Protein AF-A0A9J6AG42-F1 (afdb_monomer)

pLDDT: mean 76.07, std 20.0, range [31.75, 97.62]

Solvent-accessible surface area (backbone atoms only — not comparable to full-atom values): 12869 Å² total; per-residue (Å²): 142,83,84,82,86,77,79,79,89,57,65,65,57,52,52,50,51,52,55,55,58,69,70,66,74,70,80,81,75,77,80,65,76,60,40,76,57,23,33,32,35,68,28,48,74,94,61,54,46,70,36,55,28,16,62,38,95,46,18,56,69,82,51,54,47,72,49,64,27,36,62,42,70,57,96,67,67,37,48,25,74,57,80,61,84,66,88,33,72,42,43,52,90,61,97,50,43,22,24,36,45,31,42,54,53,102,55,60,68,67,53,27,47,46,29,39,45,69,20,34,26,56,26,33,38,33,19,37,79,56,94,61,82,79,60,61,59,69,76,74,89,78,48,101,77,66,83,67,53,66,87,70,36,73,40,40,35,30,42,35,46,23,72,58,41,51,52,53,52,54,42,48,74,73,69,50,73,38,28,35,36,41,46,42,48,86,77,32,73,67,74,57,102,58,88,84,78,86,83,85,78,70,97,78,67,89,78,79,81,83,85,79,88,129

Sequence (214 aa):
MLVPLHPPANMGALFFQVLLFSLIVSNVDGRFIVEKNSISVLSPYSLHSKHDASIGNFGVPDYGGSLVGTVVYPSKGANGCAEFDGDKPFKSKAHRPNILLLDRGDCYFALKVWNGQQAGAAAVLVADSIDEALITMDSPEESTDANGYIEKIGIPSALIEKSFGDTLKEALKKGEEVVIKMDWTESMPHPDQRVEYELWTNSNDECGFVVMSR

Secondary structure (DSSP, 8-state):
-----PPPTTHHHHHHHHHHHHT-----------EEEEEEEEESGGG--EEEEEE-SSSS-SS--EEEEEEE--SS-TT--SPPSSSSTTS-SSSSPEEEEEES-SS-HHHHHHHHHHTT-SEEEEE-SS--PPPP----S--TT--S-GGG--S-EEEE-HHHHHHHHHHHHTT---EEEEE-TTTSPP-SS---------TT-S-PPP----

Foldseek 3Di:
DDDDDDDDPCPVVVVVVVVVVVVPPDPPPPDADWAFQQKAWPPDPVPGDGFIWQKAPFLEPLAWDKAKAWEDQDPPPLQQQDADPDQLQQADPDPHFYEYEHEDDDDAPLSSLLSNVRSRHQEYEYEYPDQDDHGHSHPPPDDPPPPPSRNVRNHIYIYGYNVVSVVSVVCVVVVTTIMMMRTCNVVRDHPPVDPDDDDDDDPPDPDDDDDDDD

Nearest PDB structures (foldseek):
  4tjv-assembly1_A  TM=8.821E-01  e=1.031E-20  Arabidopsis thaliana
  4tjx-assembly1_A  TM=9.059E-01  e=7.847E-19  Arabidopsis thaliana
  7f2i-assembly1_A  TM=9.203E-01  e=8.529E-18  Arabidopsis thaliana
  9b1r-assembly1_A  TM=8.112E-01  e=9.281E-20  Arabidopsis thaliana
  7f2d-assembly1_A  TM=9.297E-01  e=2.812E-17  Arabidopsis thaliana

Mean predicted aligned error: 14.16 Å

Organism: Solanum commersonii (NCBI:txid4109)

Structure (mmCIF, N/CA/C/O backbone):
data_AF-A0A9J6AG42-F1
#
_entry.id   AF-A0A9J6AG42-F1
#
loop_
_atom_site.group_PDB
_atom_site.id
_atom_site.type_symbol
_atom_site.label_atom_id
_atom_site.label_alt_id
_atom_site.label_comp_id
_atom_site.label_asym_id
_atom_site.label_entity_id
_atom_site.label_seq_id
_atom_site.pdbx_PDB_ins_code
_atom_site.Cartn_x
_atom_site.Cartn_y
_atom_site.Cartn_z
_atom_site.occupancy
_atom_site.B_iso_or_equiv
_atom_site.auth_seq_id
_atom_site.auth_comp_id
_atom_site.auth_asym_id
_atom_site.auth_atom_id
_atom_site.pdbx_PDB_model_num
ATOM 1 N N . MET A 1 1 ? 51.571 52.973 -45.692 1.00 37.09 1 MET A N 1
ATOM 2 C CA . MET A 1 1 ? 51.495 51.609 -45.129 1.00 37.09 1 MET A CA 1
ATOM 3 C C . MET A 1 1 ? 50.214 51.521 -44.321 1.00 37.09 1 MET A C 1
ATOM 5 O O . MET A 1 1 ? 50.150 52.113 -43.256 1.00 37.09 1 MET A O 1
ATOM 9 N N . LEU A 1 2 ? 49.179 50.884 -44.863 1.00 34.22 2 LEU A N 1
ATOM 10 C CA . LEU A 1 2 ? 47.926 50.596 -44.162 1.00 34.22 2 LEU A CA 1
ATOM 11 C C . LEU A 1 2 ? 47.770 49.076 -44.182 1.00 34.22 2 LEU A C 1
ATOM 13 O O . LEU A 1 2 ? 47.621 48.490 -45.251 1.00 34.22 2 LEU A O 1
ATOM 17 N N . VAL A 1 3 ? 47.896 48.451 -43.015 1.00 38.41 3 VAL A N 1
ATOM 18 C CA . VAL A 1 3 ? 47.614 47.026 -42.812 1.00 38.41 3 VAL A CA 1
ATOM 19 C C . VAL A 1 3 ? 46.117 46.910 -42.512 1.00 38.41 3 VAL A C 1
ATOM 21 O O . VAL A 1 3 ? 45.668 47.546 -41.556 1.00 38.41 3 VAL A O 1
ATOM 24 N N . PRO A 1 4 ? 45.319 46.156 -43.287 1.00 43.62 4 PRO A N 1
ATOM 25 C CA . PRO A 1 4 ? 43.923 45.934 -42.950 1.00 43.62 4 PRO A CA 1
ATOM 26 C C . PRO A 1 4 ? 43.826 44.842 -41.874 1.00 43.62 4 PRO A C 1
ATOM 28 O O . PRO A 1 4 ? 44.333 43.734 -42.042 1.00 43.62 4 PRO A O 1
ATOM 31 N N . LEU A 1 5 ? 43.163 45.165 -40.762 1.00 48.53 5 LEU A N 1
ATOM 32 C CA . LEU A 1 5 ? 42.747 44.211 -39.733 1.00 48.53 5 LEU A CA 1
ATOM 33 C C . LEU A 1 5 ? 41.647 43.302 -40.305 1.00 48.53 5 LEU A C 1
ATOM 35 O O . LEU A 1 5 ? 40.541 43.758 -40.586 1.00 48.53 5 LEU A O 1
ATOM 39 N N . HIS A 1 6 ? 41.966 42.021 -40.489 1.00 48.16 6 HIS A N 1
ATOM 40 C CA . HIS A 1 6 ? 40.997 40.969 -40.805 1.00 48.16 6 HIS A CA 1
ATOM 41 C C . HIS A 1 6 ? 40.179 40.606 -39.550 1.00 48.16 6 HIS A C 1
ATOM 43 O O . HIS A 1 6 ? 40.778 40.401 -38.490 1.00 48.16 6 HIS A O 1
ATOM 49 N N . PRO A 1 7 ? 38.842 40.478 -39.634 1.00 54.53 7 PRO A N 1
ATOM 50 C CA . PRO A 1 7 ? 38.040 39.947 -38.536 1.00 54.53 7 PRO A CA 1
ATOM 51 C C . PRO A 1 7 ? 38.243 38.422 -38.414 1.00 54.53 7 PRO A C 1
ATOM 53 O O . PRO A 1 7 ? 38.438 37.750 -39.432 1.00 54.53 7 PRO A O 1
ATOM 56 N N . PRO A 1 8 ? 38.204 37.838 -37.200 1.00 52.94 8 PRO A N 1
ATOM 57 C CA . PRO A 1 8 ? 38.415 36.406 -37.025 1.00 52.94 8 PRO A CA 1
ATOM 58 C C . PRO A 1 8 ? 37.229 35.614 -37.593 1.00 52.94 8 PRO A C 1
ATOM 60 O O . PRO A 1 8 ? 36.089 35.754 -37.154 1.00 52.94 8 PRO A O 1
ATOM 63 N N . ALA A 1 9 ? 37.525 34.734 -38.550 1.00 55.19 9 ALA A N 1
ATOM 64 C CA . ALA A 1 9 ? 36.584 33.913 -39.316 1.00 55.19 9 ALA A CA 1
ATOM 65 C C . ALA A 1 9 ? 35.822 32.834 -38.507 1.00 55.19 9 ALA A C 1
ATOM 67 O O . ALA A 1 9 ? 35.226 31.939 -39.096 1.00 55.19 9 ALA A O 1
ATOM 68 N N . ASN A 1 10 ? 35.832 32.885 -37.169 1.00 56.50 10 ASN A N 1
ATOM 69 C CA . ASN A 1 10 ? 35.479 31.741 -36.318 1.00 56.50 10 ASN A CA 1
ATOM 70 C C . ASN A 1 10 ? 34.253 31.948 -35.411 1.00 56.50 10 ASN A C 1
ATOM 72 O O . ASN A 1 10 ? 33.853 31.038 -34.692 1.00 56.50 10 ASN A O 1
ATOM 76 N N . MET A 1 11 ? 33.633 33.132 -35.434 1.00 54.59 11 MET A N 1
ATOM 77 C CA . MET A 1 11 ? 32.518 33.448 -34.529 1.00 54.59 11 MET A CA 1
ATOM 78 C C . MET A 1 11 ? 31.172 32.872 -35.011 1.00 54.59 11 MET A C 1
ATOM 80 O O . MET A 1 11 ? 30.336 32.497 -34.195 1.00 54.59 11 MET A O 1
ATOM 84 N N . GLY A 1 12 ? 30.983 32.735 -36.331 1.00 56.41 12 GLY A N 1
ATOM 85 C CA . GLY A 1 12 ? 29.785 32.118 -36.918 1.00 56.41 12 GLY A CA 1
ATOM 86 C C . GLY A 1 12 ? 29.756 30.591 -36.792 1.00 56.41 12 GLY A C 1
ATOM 87 O O . GLY A 1 12 ? 28.695 30.017 -36.567 1.00 56.41 12 GLY A O 1
ATOM 88 N N . ALA A 1 13 ? 30.920 29.936 -36.864 1.00 58.34 13 ALA A N 1
ATOM 89 C CA . ALA A 1 13 ? 31.039 28.483 -36.732 1.00 58.34 13 ALA A CA 1
ATOM 90 C C . ALA A 1 13 ? 30.739 28.005 -35.301 1.00 58.34 13 ALA A C 1
ATOM 92 O O . ALA A 1 13 ? 30.003 27.037 -35.119 1.00 58.34 13 ALA A O 1
ATOM 93 N N . LEU A 1 14 ? 31.222 28.739 -34.290 1.00 56.03 14 LEU A N 1
ATOM 94 C CA . LEU A 1 14 ? 30.916 28.476 -32.880 1.00 56.03 14 LEU A CA 1
ATOM 95 C C . LEU A 1 14 ? 29.427 28.671 -32.562 1.00 56.03 14 LEU A C 1
ATOM 97 O O . LEU A 1 14 ? 28.842 27.849 -31.863 1.00 56.03 14 LEU A O 1
ATOM 101 N N . PHE A 1 15 ? 28.788 29.709 -33.114 1.00 57.44 15 PHE A N 1
ATOM 102 C CA . PHE A 1 15 ? 27.345 29.917 -32.948 1.00 57.44 15 PHE A CA 1
ATOM 103 C C . PHE A 1 15 ? 26.520 28.791 -33.581 1.00 57.44 15 PHE A C 1
ATOM 105 O O . PHE A 1 15 ? 25.547 28.337 -32.983 1.00 57.44 15 PHE A O 1
ATOM 112 N N . PHE A 1 16 ? 26.930 28.305 -34.756 1.00 58.06 16 PHE A N 1
ATOM 113 C CA . PHE A 1 16 ? 26.253 27.206 -35.445 1.00 58.06 16 PHE A CA 1
ATOM 114 C C . PHE A 1 16 ? 26.428 25.870 -34.708 1.00 58.06 16 PHE A C 1
ATOM 116 O O . PHE A 1 16 ? 25.471 25.113 -34.588 1.00 58.06 16 PHE A O 1
ATOM 123 N 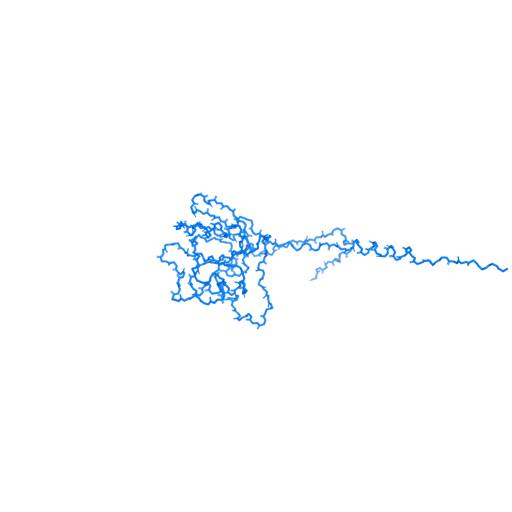N . GLN A 1 17 ? 27.612 25.605 -34.142 1.00 59.06 17 GLN A N 1
ATOM 124 C CA . GLN A 1 17 ? 27.869 24.410 -33.328 1.00 59.06 17 GLN A CA 1
ATOM 125 C C . GLN A 1 17 ? 27.083 24.407 -32.008 1.00 59.06 17 GLN A C 1
ATOM 127 O O . GLN A 1 17 ? 26.577 23.358 -31.617 1.00 59.06 17 GLN A O 1
ATOM 132 N N . VAL A 1 18 ? 26.923 25.562 -31.350 1.00 60.12 18 VAL A N 1
ATOM 133 C CA . VAL A 1 18 ? 26.107 25.684 -30.125 1.00 60.12 18 VAL A CA 1
ATOM 134 C C . VAL A 1 18 ? 24.613 25.499 -30.427 1.00 60.12 18 VAL A C 1
ATOM 136 O O . VAL A 1 18 ? 23.921 24.809 -29.679 1.00 60.12 18 VAL A O 1
ATOM 139 N N . LEU A 1 19 ? 24.120 26.036 -31.549 1.00 57.12 19 LEU A N 1
ATOM 140 C CA . LEU A 1 19 ? 22.737 25.831 -32.007 1.00 57.12 19 LEU A CA 1
ATOM 141 C C . LEU A 1 19 ? 22.453 24.366 -32.372 1.00 57.12 19 LEU A C 1
ATOM 143 O O . LEU A 1 19 ? 21.383 23.856 -32.048 1.00 57.12 19 LEU A O 1
ATOM 147 N N . LEU A 1 20 ? 23.419 23.677 -32.985 1.00 54.75 20 LEU A N 1
ATOM 148 C CA . LEU A 1 20 ? 23.299 22.260 -33.334 1.00 54.75 20 LEU A CA 1
ATOM 149 C C . LEU A 1 20 ? 23.306 21.356 -32.090 1.00 54.75 20 LEU A C 1
ATOM 151 O O . LEU A 1 20 ? 22.553 20.391 -32.039 1.00 54.75 20 LEU A O 1
ATOM 155 N N . PHE A 1 21 ? 24.095 21.691 -31.062 1.00 52.62 21 PHE A N 1
ATOM 156 C CA . PHE A 1 21 ? 24.109 20.957 -29.788 1.00 52.62 21 PHE A CA 1
ATOM 157 C C . PHE A 1 21 ? 22.828 21.175 -28.965 1.00 52.62 21 PHE A C 1
ATOM 159 O O . PHE A 1 21 ? 22.352 20.252 -28.310 1.00 52.62 21 PHE A O 1
ATOM 166 N N . SER A 1 22 ? 22.229 22.369 -29.038 1.00 54.97 22 SER A N 1
ATOM 167 C CA . SER A 1 22 ? 20.964 22.695 -28.361 1.00 54.97 22 SER A CA 1
ATOM 168 C C . SER A 1 22 ? 19.747 21.946 -28.927 1.00 54.97 22 SER A C 1
ATOM 170 O O . SER A 1 22 ? 18.730 21.857 -28.244 1.00 54.97 22 SER A O 1
ATOM 172 N N . LEU A 1 23 ? 19.832 21.428 -30.157 1.00 51.72 23 LEU A N 1
ATOM 173 C CA . LEU A 1 23 ? 18.765 20.672 -30.827 1.00 51.72 23 LEU A CA 1
ATOM 174 C C . LEU A 1 23 ? 18.807 19.156 -30.551 1.00 51.72 23 LEU A C 1
ATOM 176 O O . LEU A 1 23 ? 17.849 18.467 -30.884 1.00 51.72 23 LEU A O 1
ATOM 180 N N . ILE A 1 24 ? 19.881 18.630 -29.945 1.00 53.81 24 ILE A N 1
ATOM 181 C CA . ILE A 1 24 ? 20.095 17.177 -29.751 1.00 53.81 24 ILE A CA 1
ATOM 182 C C . ILE A 1 24 ? 19.678 16.706 -28.343 1.00 53.81 24 ILE A C 1
ATOM 184 O O . ILE A 1 24 ? 19.753 15.523 -28.026 1.00 53.81 24 ILE A O 1
ATOM 188 N N . VAL A 1 25 ? 19.158 17.592 -27.488 1.00 51.88 25 VAL A N 1
ATOM 189 C CA . VAL A 1 25 ? 18.576 17.180 -26.200 1.00 51.88 25 VAL A CA 1
ATOM 190 C C . VAL A 1 25 ? 17.164 16.636 -26.437 1.00 51.88 25 VAL A C 1
ATOM 192 O O . VAL A 1 25 ? 16.158 17.271 -26.129 1.00 51.88 25 VAL A O 1
ATOM 195 N N . SER A 1 26 ? 17.079 15.457 -27.049 1.00 58.22 26 SER A N 1
ATOM 196 C CA . SER A 1 26 ? 15.866 14.649 -27.051 1.00 58.22 26 SER A CA 1
ATOM 197 C C . SER A 1 26 ? 15.640 14.135 -25.632 1.00 58.22 26 SER A C 1
ATOM 199 O O . SER A 1 26 ? 16.456 13.375 -25.110 1.00 58.22 26 SER A O 1
ATOM 201 N N . ASN A 1 27 ? 14.548 14.569 -25.002 1.00 45.84 27 ASN A N 1
ATOM 202 C CA . ASN A 1 27 ? 14.086 13.997 -23.743 1.00 45.84 27 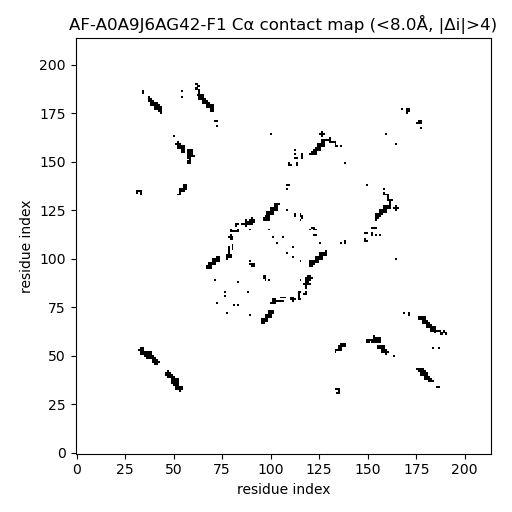ASN A CA 1
ATOM 203 C C . ASN A 1 27 ? 13.826 12.500 -23.970 1.00 45.84 27 ASN A C 1
ATOM 205 O O . ASN A 1 27 ? 12.949 12.136 -24.752 1.00 45.84 27 ASN A O 1
ATOM 209 N N . VAL A 1 28 ? 14.619 11.641 -23.329 1.00 47.28 28 VAL A N 1
ATOM 210 C CA . VAL A 1 28 ? 14.291 10.221 -23.186 1.00 47.28 28 VAL A CA 1
ATOM 211 C C . VAL A 1 28 ? 13.168 10.164 -22.162 1.00 47.28 28 VAL A C 1
ATOM 213 O O . VAL A 1 28 ? 13.413 10.281 -20.965 1.00 47.28 28 VAL A O 1
ATOM 216 N N . ASP A 1 29 ? 11.932 10.067 -22.640 1.00 44.16 29 ASP A N 1
ATOM 217 C CA . ASP A 1 29 ? 10.772 9.885 -21.775 1.00 44.16 29 ASP A CA 1
ATOM 218 C C . ASP A 1 29 ? 10.670 8.387 -21.459 1.00 44.16 29 ASP A C 1
ATOM 220 O O . ASP A 1 29 ? 10.177 7.586 -22.258 1.00 44.16 29 ASP A O 1
ATOM 224 N N . GLY A 1 30 ? 11.244 7.981 -20.326 1.00 44.66 30 GLY A N 1
ATOM 225 C CA . GLY A 1 30 ? 11.041 6.643 -19.782 1.00 44.66 30 GLY A CA 1
ATOM 226 C C . GLY A 1 30 ? 9.572 6.499 -19.408 1.00 44.66 30 GLY A C 1
ATOM 227 O O . GLY A 1 30 ? 9.102 7.122 -18.458 1.00 44.66 30 GLY A O 1
ATOM 228 N N . ARG A 1 31 ? 8.818 5.718 -20.183 1.00 44.34 31 ARG A N 1
ATOM 229 C CA . ARG A 1 31 ? 7.387 5.539 -19.946 1.00 44.34 31 ARG A CA 1
ATOM 230 C C . ARG A 1 31 ? 7.185 4.462 -18.885 1.00 44.34 31 ARG A C 1
ATOM 232 O O . ARG A 1 31 ? 7.142 3.276 -19.187 1.00 44.34 31 ARG A O 1
ATOM 239 N N . PHE A 1 32 ? 7.093 4.899 -17.637 1.00 48.44 32 PHE A N 1
ATOM 240 C CA . PHE A 1 32 ? 6.732 4.058 -16.502 1.00 48.44 32 PHE A CA 1
ATOM 241 C C . PHE A 1 32 ? 5.316 3.491 -16.694 1.00 48.44 32 PHE A C 1
ATOM 243 O O . PHE A 1 32 ? 4.374 4.242 -16.964 1.00 48.44 32 PHE A O 1
ATOM 250 N N . ILE A 1 33 ? 5.161 2.167 -16.589 1.00 54.72 33 ILE A N 1
ATOM 251 C CA . ILE A 1 33 ? 3.850 1.512 -16.668 1.00 54.72 33 ILE A CA 1
ATOM 252 C C . ILE A 1 33 ? 3.184 1.661 -15.300 1.00 54.72 33 ILE A C 1
ATOM 254 O O . ILE A 1 33 ? 3.436 0.900 -14.372 1.00 54.72 33 ILE A O 1
ATOM 258 N N . VAL A 1 34 ? 2.366 2.702 -15.164 1.00 59.25 34 VAL A N 1
ATOM 259 C CA . VAL A 1 34 ? 1.456 2.854 -14.028 1.00 59.25 34 VAL A CA 1
ATOM 260 C C . VAL A 1 34 ? 0.143 2.173 -14.381 1.00 59.25 34 VAL A C 1
ATOM 262 O O . VAL A 1 34 ? -0.519 2.533 -15.359 1.00 59.25 34 VAL A O 1
ATOM 265 N N . GLU A 1 35 ? -0.241 1.208 -13.556 1.00 65.88 35 GLU A N 1
ATOM 266 C CA . GLU A 1 35 ? -1.470 0.447 -13.722 1.00 65.88 35 GLU A CA 1
ATOM 267 C C . GLU A 1 35 ? -2.662 1.314 -13.339 1.00 65.88 35 GLU A C 1
ATOM 269 O O . GLU A 1 35 ? -2.854 1.693 -12.175 1.00 65.88 35 GLU A O 1
ATOM 274 N N . LYS A 1 36 ? -3.469 1.652 -14.344 1.00 71.38 36 LYS A N 1
ATOM 275 C CA . LYS A 1 36 ? -4.622 2.523 -14.146 1.00 71.38 36 LYS A CA 1
ATOM 276 C C . LYS A 1 36 ? -5.742 1.771 -13.449 1.00 71.38 36 LYS A C 1
ATOM 278 O O . LYS A 1 36 ? -6.156 0.708 -13.905 1.00 71.38 36 LYS A O 1
ATOM 283 N N . ASN A 1 37 ? -6.319 2.372 -12.414 1.00 72.25 37 ASN A N 1
ATOM 284 C CA . ASN A 1 37 ? -7.446 1.830 -11.652 1.00 72.25 37 ASN A CA 1
ATOM 285 C C . ASN A 1 37 ? -7.208 0.443 -11.015 1.00 72.25 37 ASN A C 1
ATOM 287 O O . ASN A 1 37 ? -8.172 -0.300 -10.798 1.00 72.25 37 ASN A O 1
ATOM 291 N N . SER A 1 38 ? -5.960 0.092 -10.700 1.00 81.19 38 SER A N 1
ATOM 292 C CA . SER A 1 38 ? -5.601 -1.196 -10.091 1.00 81.19 38 SER A CA 1
ATOM 293 C C . SER A 1 38 ? -6.074 -1.346 -8.641 1.00 81.19 38 SER A C 1
ATOM 295 O O . SER A 1 38 ? -6.217 -2.467 -8.149 1.00 81.19 38 SER A O 1
ATOM 297 N N . ILE A 1 39 ? -6.382 -0.243 -7.946 1.00 92.50 39 ILE A N 1
ATOM 298 C CA . ILE A 1 39 ? -6.940 -0.276 -6.590 1.00 92.50 39 ILE A CA 1
ATOM 299 C C . ILE A 1 39 ? -8.348 0.310 -6.583 1.00 92.50 39 ILE A C 1
ATOM 301 O O . ILE A 1 39 ? -8.586 1.428 -7.029 1.00 92.50 39 ILE A O 1
ATOM 305 N N . SER A 1 40 ? -9.302 -0.441 -6.034 1.00 94.44 40 SER A N 1
ATOM 306 C CA . SER A 1 40 ? -10.681 0.010 -5.827 1.00 94.44 40 SER A CA 1
ATOM 307 C C . SER A 1 40 ? -11.054 -0.051 -4.351 1.00 94.44 40 SER A C 1
ATOM 309 O O . SER A 1 40 ? -10.955 -1.111 -3.733 1.00 94.44 40 SER A O 1
ATOM 311 N N . VAL A 1 41 ? -11.536 1.052 -3.786 1.00 95.94 41 VAL A N 1
ATOM 312 C CA . VAL A 1 41 ? -12.085 1.075 -2.425 1.00 95.94 41 VAL A CA 1
ATOM 313 C C . VAL A 1 41 ? -13.534 0.599 -2.471 1.00 95.94 41 VAL A C 1
ATOM 315 O O . VAL A 1 41 ? -14.375 1.197 -3.134 1.00 95.94 41 VAL A O 1
ATOM 318 N N . LEU A 1 42 ? -13.832 -0.499 -1.780 1.00 94.62 42 LEU A N 1
ATOM 319 C CA . LEU A 1 42 ? -15.164 -1.110 -1.725 1.00 94.62 42 LEU A CA 1
ATOM 320 C C . LEU A 1 42 ? -15.961 -0.661 -0.496 1.00 94.62 42 LEU A C 1
ATOM 322 O O . LEU A 1 42 ? -17.187 -0.588 -0.539 1.00 94.62 42 LEU A O 1
ATOM 326 N N . SER A 1 43 ? -15.268 -0.388 0.608 1.00 93.88 43 SER A N 1
ATOM 327 C CA . SER A 1 43 ? -15.848 0.092 1.863 1.00 93.88 43 SER A CA 1
ATOM 328 C C . SER A 1 43 ? -14.882 1.073 2.521 1.00 93.88 43 SER A C 1
ATOM 330 O O . SER A 1 43 ? -13.675 0.834 2.445 1.00 93.88 43 SER A O 1
ATOM 332 N N . PRO A 1 44 ? -15.375 2.121 3.199 1.00 93.88 44 PRO A N 1
ATOM 333 C CA . PRO A 1 44 ? -16.779 2.541 3.293 1.00 93.88 44 PRO A CA 1
ATOM 334 C C . PRO A 1 44 ? -17.304 3.125 1.970 1.00 93.88 44 PRO A C 1
ATOM 336 O O . PRO A 1 44 ? -16.534 3.597 1.140 1.00 93.88 44 PRO A O 1
ATOM 339 N N . TYR A 1 45 ? -18.629 3.130 1.777 1.00 90.75 45 TYR A N 1
ATOM 340 C CA . TYR A 1 45 ? -19.251 3.639 0.540 1.00 90.75 45 TYR A CA 1
ATOM 341 C C . TYR A 1 45 ? -18.926 5.119 0.267 1.00 90.75 45 TYR A C 1
ATOM 343 O O . TYR A 1 45 ? -18.841 5.536 -0.883 1.00 90.75 45 TYR A O 1
ATOM 351 N N . SER A 1 46 ? -18.695 5.909 1.320 1.00 90.88 46 SER A N 1
ATOM 352 C CA . SER A 1 46 ? -18.261 7.310 1.234 1.00 90.88 46 SER A CA 1
ATOM 353 C C . SER A 1 46 ? -16.911 7.493 0.540 1.00 90.88 46 SER A C 1
ATOM 355 O O . SER A 1 46 ? -16.667 8.556 -0.023 1.00 90.88 46 SER A O 1
ATOM 357 N N . LEU A 1 47 ? -16.051 6.475 0.584 1.00 91.19 47 LEU A N 1
ATOM 358 C CA . LEU A 1 47 ? -14.720 6.469 -0.017 1.00 91.19 47 LEU A CA 1
ATOM 359 C C . LEU A 1 47 ? -14.656 5.575 -1.253 1.00 91.19 47 LEU A C 1
ATOM 361 O O . LEU A 1 47 ? -13.564 5.250 -1.696 1.00 91.19 47 LEU A O 1
ATOM 365 N N . HIS A 1 48 ? -15.797 5.151 -1.802 1.00 93.00 48 HIS A N 1
ATOM 366 C CA . HIS A 1 48 ? -15.810 4.268 -2.958 1.00 93.00 48 HIS A CA 1
ATOM 367 C C . HIS A 1 48 ? -15.232 4.971 -4.193 1.00 93.00 48 HIS A C 1
ATOM 369 O O . HIS A 1 48 ? -15.867 5.834 -4.804 1.00 93.00 48 HIS A O 1
ATOM 375 N N . SER A 1 49 ? -14.032 4.563 -4.583 1.00 91.88 49 SER A N 1
ATOM 376 C CA . SER A 1 49 ? -13.252 5.183 -5.649 1.00 91.88 49 SER A CA 1
ATOM 377 C C . SER A 1 49 ? -12.303 4.174 -6.290 1.00 91.88 49 SER A C 1
ATOM 379 O O . SER A 1 49 ? -12.054 3.090 -5.753 1.00 91.88 49 SER A O 1
ATOM 381 N N . LYS A 1 50 ? -11.783 4.536 -7.463 1.00 92.44 50 LYS A N 1
ATOM 382 C CA . LYS A 1 50 ? -10.709 3.815 -8.145 1.00 92.44 50 LYS A CA 1
ATOM 383 C C . LYS A 1 50 ? -9.473 4.698 -8.181 1.00 92.44 50 LYS A C 1
ATOM 385 O O . LYS A 1 50 ? -9.601 5.903 -8.392 1.00 92.44 50 LYS A O 1
ATOM 390 N N . HIS A 1 51 ? -8.321 4.089 -7.955 1.00 91.75 51 HIS A N 1
ATOM 391 C CA . HIS A 1 51 ? -7.035 4.760 -7.894 1.00 91.75 51 HIS A CA 1
ATOM 392 C C . HIS A 1 51 ? -6.004 3.984 -8.695 1.00 91.75 51 HIS A C 1
ATOM 394 O O . HIS A 1 51 ? -6.036 2.749 -8.760 1.00 91.75 51 HIS A O 1
ATOM 400 N N . ASP A 1 52 ? -5.097 4.743 -9.286 1.00 89.44 52 ASP A N 1
ATOM 401 C CA . ASP A 1 52 ? -3.915 4.212 -9.934 1.00 89.44 52 ASP A CA 1
ATOM 402 C C . ASP A 1 52 ? -2.922 3.771 -8.850 1.00 89.44 52 ASP A C 1
ATOM 404 O O . ASP A 1 52 ? -2.863 4.344 -7.755 1.00 89.44 52 ASP A O 1
ATOM 408 N N . ALA A 1 53 ? -2.168 2.717 -9.138 1.00 88.56 53 ALA A N 1
ATOM 409 C CA . ALA A 1 53 ? -1.108 2.242 -8.262 1.00 88.56 53 ALA A CA 1
ATOM 410 C C . ALA A 1 53 ? 0.000 1.609 -9.097 1.00 88.56 53 ALA A C 1
ATOM 412 O O . ALA A 1 53 ? -0.266 0.963 -10.110 1.00 88.56 53 ALA A O 1
ATOM 413 N N . SER A 1 54 ? 1.243 1.759 -8.651 1.00 87.75 54 SER A N 1
ATOM 414 C CA . SER A 1 54 ? 2.365 1.026 -9.234 1.00 87.75 54 SER A CA 1
ATOM 415 C C . SER A 1 54 ? 2.513 -0.308 -8.510 1.00 87.75 54 SER A C 1
ATOM 417 O O . SER A 1 54 ? 3.041 -0.350 -7.397 1.00 87.75 54 SER A O 1
ATOM 419 N N . ILE A 1 55 ? 2.067 -1.395 -9.133 1.00 85.75 55 ILE A N 1
ATOM 420 C CA . ILE A 1 55 ? 2.217 -2.753 -8.595 1.00 85.75 55 ILE A CA 1
ATOM 421 C C . ILE A 1 55 ? 3.672 -3.204 -8.762 1.00 85.75 55 ILE A C 1
ATOM 423 O O . ILE A 1 55 ? 4.277 -2.992 -9.809 1.00 85.75 55 ILE A O 1
ATOM 427 N N . GLY A 1 56 ? 4.251 -3.796 -7.718 1.00 81.12 56 GLY A N 1
ATOM 428 C CA . GLY A 1 56 ? 5.599 -4.356 -7.784 1.00 81.12 56 GLY A CA 1
ATOM 429 C C . GLY A 1 56 ? 5.653 -5.579 -8.703 1.00 81.12 56 GLY A C 1
ATOM 430 O O . GLY A 1 56 ? 4.741 -6.403 -8.696 1.00 81.12 56 GLY A O 1
ATOM 431 N N . ASN A 1 57 ? 6.756 -5.744 -9.436 1.00 75.38 57 ASN A N 1
ATOM 432 C CA . ASN A 1 57 ? 6.998 -6.895 -10.320 1.00 75.38 57 ASN A CA 1
ATOM 433 C C . ASN A 1 57 ? 7.390 -8.191 -9.573 1.00 75.38 57 ASN A C 1
ATOM 435 O O . ASN A 1 57 ? 7.895 -9.133 -10.175 1.00 75.38 57 ASN A O 1
ATOM 439 N N . PHE A 1 58 ? 7.189 -8.235 -8.256 1.00 77.19 58 PHE A N 1
ATOM 440 C CA . PHE A 1 58 ? 7.543 -9.351 -7.387 1.00 77.19 58 PHE A CA 1
ATOM 441 C C . PHE A 1 58 ? 6.411 -9.637 -6.396 1.00 77.19 58 PHE A C 1
ATOM 443 O O . PHE A 1 58 ? 5.612 -8.761 -6.057 1.00 77.19 58 PHE A O 1
ATOM 450 N N . GLY A 1 59 ? 6.338 -10.875 -5.904 1.00 73.88 59 GLY A N 1
ATOM 451 C CA . GLY A 1 59 ? 5.307 -11.297 -4.949 1.00 73.88 59 GLY A CA 1
ATOM 452 C C . GLY A 1 59 ? 3.916 -11.543 -5.531 1.00 73.88 59 GLY A C 1
ATOM 453 O O . GLY A 1 59 ? 3.047 -12.060 -4.830 1.00 73.88 59 GLY A O 1
ATOM 454 N N . VAL A 1 60 ? 3.710 -11.221 -6.803 1.00 71.62 60 VAL A N 1
ATOM 455 C CA . VAL A 1 60 ? 2.528 -11.576 -7.591 1.00 71.62 60 VAL A CA 1
ATOM 456 C C . VAL A 1 60 ? 2.822 -12.820 -8.435 1.00 71.62 60 VAL A C 1
ATOM 458 O O . VAL A 1 60 ? 3.944 -12.967 -8.912 1.00 71.62 60 VAL A O 1
ATOM 461 N N . PRO A 1 61 ? 1.857 -13.740 -8.610 1.00 65.81 61 PRO A N 1
ATOM 462 C CA . PRO A 1 61 ? 2.003 -14.836 -9.564 1.00 65.81 61 PRO A CA 1
ATOM 463 C C . PRO A 1 61 ? 2.120 -14.324 -11.007 1.00 65.81 61 PRO A C 1
ATOM 465 O O . PRO A 1 61 ? 1.530 -13.295 -11.321 1.00 65.81 61 PRO A O 1
ATOM 468 N N . ASP A 1 62 ? 2.732 -15.114 -11.898 1.00 65.50 62 ASP A N 1
ATOM 469 C CA . ASP A 1 62 ? 2.852 -14.840 -13.349 1.00 65.50 62 ASP A CA 1
ATOM 470 C C . ASP A 1 62 ? 1.509 -14.923 -14.116 1.00 65.50 62 ASP A C 1
ATOM 472 O O . ASP A 1 62 ? 1.451 -15.240 -15.304 1.00 65.50 62 ASP A O 1
ATOM 476 N N . TYR A 1 63 ? 0.389 -14.721 -13.425 1.00 66.44 63 TYR A N 1
ATOM 477 C CA . TYR A 1 63 ? -0.944 -14.693 -14.000 1.00 66.44 63 TYR A CA 1
ATOM 478 C C . TYR A 1 63 ? -1.782 -13.600 -13.340 1.00 66.44 63 TYR A C 1
ATOM 480 O O . TYR A 1 63 ? -1.670 -13.316 -12.143 1.00 66.44 63 TYR A O 1
ATOM 488 N N . GLY A 1 64 ? -2.666 -13.008 -14.140 1.00 75.38 64 GLY A N 1
ATOM 489 C CA . GLY A 1 64 ? -3.586 -11.978 -13.685 1.00 75.38 64 GLY A CA 1
ATOM 490 C C . GLY A 1 64 ? -4.482 -12.448 -12.536 1.00 75.38 64 GLY A C 1
ATOM 491 O O . GLY A 1 64 ? -4.994 -13.571 -12.539 1.00 75.38 64 GLY A O 1
ATOM 492 N N . GLY A 1 65 ? -4.686 -11.585 -11.543 1.00 83.88 65 GLY A N 1
ATOM 493 C CA . GLY A 1 65 ? -5.472 -11.907 -10.360 1.00 83.88 65 GLY A CA 1
ATOM 494 C C . GLY A 1 65 ? -5.943 -10.674 -9.603 1.00 83.88 65 GLY A C 1
ATOM 495 O O . GLY A 1 65 ? -5.601 -9.539 -9.925 1.00 83.88 65 GLY A O 1
ATOM 496 N N . SER A 1 66 ? -6.750 -10.908 -8.568 1.00 90.00 66 SER A N 1
ATOM 497 C CA . SER A 1 66 ? -7.154 -9.846 -7.652 1.00 90.00 66 SER A CA 1
ATOM 498 C C . SER A 1 66 ? -7.259 -10.333 -6.213 1.00 90.00 66 SER A C 1
ATOM 500 O O . SER A 1 66 ? -7.586 -11.492 -5.946 1.00 90.00 66 SER A O 1
ATOM 502 N N . LEU A 1 67 ? -7.006 -9.422 -5.278 1.00 92.31 67 LEU A N 1
ATOM 503 C CA . LEU A 1 67 ? -7.115 -9.637 -3.843 1.00 92.31 67 LEU A CA 1
ATOM 504 C C . LEU A 1 67 ? -8.064 -8.610 -3.242 1.00 92.31 67 LEU A C 1
ATOM 506 O O . LEU A 1 67 ? -7.862 -7.407 -3.384 1.00 92.31 67 LEU A O 1
ATOM 510 N N . VAL A 1 68 ? -9.068 -9.083 -2.509 1.00 95.44 68 VAL A N 1
ATOM 511 C CA . VAL A 1 68 ? -9.924 -8.226 -1.684 1.00 95.44 68 VAL A CA 1
ATOM 512 C C . VAL A 1 68 ? -9.525 -8.397 -0.229 1.00 95.44 68 VAL A C 1
ATOM 514 O O . VAL A 1 68 ? -9.522 -9.518 0.280 1.00 95.44 68 VAL A O 1
ATOM 517 N N . GLY A 1 69 ? -9.223 -7.296 0.452 1.00 95.62 69 GLY A N 1
ATOM 518 C CA . GLY A 1 69 ? -8.782 -7.332 1.841 1.00 95.62 69 GLY A CA 1
ATOM 519 C C . GLY A 1 69 ? -9.109 -6.065 2.617 1.00 95.62 69 GLY A C 1
ATOM 520 O O . GLY A 1 69 ? -9.472 -5.034 2.047 1.00 95.62 69 GLY A O 1
ATOM 521 N N . THR A 1 70 ? -8.998 -6.169 3.938 1.00 96.75 70 THR A N 1
ATOM 522 C CA . THR A 1 70 ? -9.191 -5.049 4.863 1.00 96.75 70 THR A CA 1
ATOM 523 C C . THR A 1 70 ? -7.858 -4.342 5.079 1.00 96.75 70 THR A C 1
ATOM 525 O O . THR A 1 70 ? -6.850 -4.992 5.359 1.00 96.75 70 THR A O 1
ATOM 528 N N . VAL A 1 71 ? -7.838 -3.019 4.950 1.00 96.69 71 VAL A N 1
ATOM 529 C CA . VAL A 1 71 ? -6.619 -2.226 5.134 1.00 96.69 71 VAL A CA 1
ATOM 530 C C . VAL A 1 71 ? -6.333 -2.061 6.622 1.00 96.69 71 VAL A C 1
ATOM 532 O O . VAL A 1 71 ? -7.217 -1.708 7.401 1.00 96.69 71 VAL A O 1
ATOM 535 N N . VAL A 1 72 ? -5.085 -2.296 7.017 1.00 96.06 72 VAL A N 1
ATOM 536 C CA . VAL A 1 72 ? -4.599 -2.080 8.381 1.00 96.06 72 VAL A CA 1
ATOM 537 C C . VAL A 1 72 ? -3.390 -1.156 8.352 1.00 96.06 72 VAL A C 1
ATOM 539 O O . VAL A 1 72 ? -2.491 -1.329 7.535 1.00 96.06 72 VAL A O 1
ATOM 542 N N . TYR A 1 73 ? -3.362 -0.176 9.252 1.00 96.62 73 TYR A N 1
ATOM 543 C CA . TYR A 1 73 ? -2.238 0.745 9.405 1.00 96.62 73 TYR A CA 1
ATOM 544 C C . TYR A 1 73 ? -1.607 0.549 10.790 1.00 96.62 73 TYR A C 1
ATOM 546 O O . TYR A 1 73 ? -2.324 0.619 11.797 1.00 96.62 73 TYR A O 1
ATOM 554 N N . PRO A 1 74 ? -0.299 0.260 10.881 1.00 94.69 74 PRO A N 1
ATOM 555 C CA . PRO A 1 74 ? 0.338 -0.059 12.147 1.00 94.69 74 PRO A CA 1
ATOM 556 C C . PRO A 1 74 ? 0.550 1.204 12.995 1.00 94.69 74 PRO A C 1
ATOM 558 O O . PRO A 1 74 ? 0.951 2.255 12.504 1.00 94.69 74 PRO A O 1
ATOM 561 N N . SER A 1 75 ? 0.320 1.102 14.307 1.00 89.31 75 SER A N 1
ATOM 562 C CA . SER A 1 75 ? 0.529 2.222 15.242 1.00 89.31 75 SER A CA 1
ATOM 563 C C . SER A 1 75 ? 2.006 2.487 15.555 1.00 89.31 75 SER A C 1
ATOM 565 O O . SER A 1 75 ? 2.361 3.588 15.974 1.00 89.31 75 SER A O 1
ATOM 567 N N . LYS A 1 76 ? 2.869 1.486 15.354 1.00 90.69 76 LYS A N 1
ATOM 568 C CA . LYS A 1 76 ? 4.329 1.559 15.491 1.00 90.69 76 LYS A CA 1
ATOM 569 C C . LYS A 1 76 ? 4.973 0.916 14.268 1.00 90.69 76 LYS A C 1
ATOM 571 O O . LYS A 1 76 ? 4.486 -0.104 13.795 1.00 90.69 76 LYS A O 1
ATOM 576 N N . GLY A 1 77 ? 6.070 1.495 13.782 1.00 91.31 77 GLY A N 1
ATOM 577 C CA . GLY A 1 77 ? 6.782 0.959 12.620 1.00 91.31 77 GLY A CA 1
ATOM 578 C C . GLY A 1 77 ? 6.064 1.195 11.288 1.00 91.31 77 GLY A C 1
ATOM 579 O O . GLY A 1 77 ? 6.144 0.349 10.408 1.00 91.31 77 GLY A O 1
ATOM 580 N N . ALA A 1 78 ? 5.383 2.336 11.119 1.00 93.81 78 ALA A N 1
ATOM 581 C CA . ALA A 1 78 ? 4.702 2.703 9.869 1.00 93.81 78 ALA A CA 1
ATOM 582 C C . ALA A 1 78 ? 5.612 2.657 8.631 1.00 93.81 78 ALA A C 1
ATOM 584 O O . ALA A 1 78 ? 5.153 2.345 7.538 1.00 93.81 78 ALA A O 1
ATOM 585 N N . ASN A 1 79 ? 6.918 2.858 8.811 1.00 92.62 79 ASN A N 1
ATOM 586 C CA . ASN A 1 79 ? 7.890 2.787 7.724 1.00 92.62 79 ASN A CA 1
ATOM 587 C C . ASN A 1 79 ? 8.262 1.335 7.360 1.00 92.62 79 ASN A C 1
ATOM 589 O O . ASN A 1 79 ? 8.926 1.123 6.356 1.00 92.62 79 ASN A O 1
ATOM 593 N N . GLY A 1 80 ? 7.888 0.317 8.144 1.00 92.38 80 GLY A N 1
ATOM 594 C CA . GLY A 1 80 ? 8.118 -1.101 7.818 1.00 92.38 80 GLY A CA 1
ATOM 595 C C . GLY A 1 80 ? 9.583 -1.528 7.652 1.00 92.38 80 GLY A C 1
ATOM 596 O O . GLY A 1 80 ? 9.848 -2.574 7.068 1.00 92.38 80 GLY A O 1
ATOM 597 N N . CYS A 1 81 ? 10.542 -0.734 8.132 1.00 92.19 81 CYS A N 1
ATOM 598 C CA . CYS A 1 81 ? 11.974 -1.004 7.958 1.00 92.19 81 CYS A CA 1
ATOM 599 C C . CYS A 1 81 ? 12.554 -1.991 8.976 1.00 92.19 81 CYS A C 1
ATOM 601 O O . CYS A 1 81 ? 13.632 -2.533 8.754 1.00 92.19 81 CYS A O 1
ATOM 603 N N . ALA A 1 82 ? 11.836 -2.235 10.068 1.00 93.06 82 ALA A N 1
ATOM 604 C CA . ALA A 1 82 ? 12.164 -3.242 11.065 1.00 93.06 82 ALA A CA 1
ATOM 605 C C . ALA A 1 82 ? 11.061 -4.305 11.114 1.00 93.06 82 ALA A C 1
ATOM 607 O O . ALA A 1 82 ? 9.930 -4.060 10.683 1.00 93.06 82 ALA A O 1
ATOM 608 N N . GLU A 1 83 ? 11.397 -5.471 11.657 1.00 93.00 83 GLU A N 1
ATOM 609 C CA . GLU A 1 83 ? 10.424 -6.519 11.947 1.00 93.00 83 GLU A CA 1
ATOM 610 C C . GLU A 1 83 ? 9.350 -6.005 12.915 1.00 93.00 83 GLU A C 1
ATOM 612 O O . GLU A 1 83 ? 9.619 -5.202 13.812 1.00 93.00 83 GLU A O 1
ATOM 617 N N . PHE A 1 84 ? 8.114 -6.458 12.719 1.00 94.44 84 PHE A N 1
ATOM 618 C CA . PHE A 1 84 ? 7.006 -6.095 13.592 1.00 94.44 84 PHE A CA 1
ATOM 619 C C . PHE A 1 84 ? 6.948 -7.033 14.796 1.00 94.44 84 PHE A C 1
ATOM 621 O O . PHE A 1 84 ? 6.985 -8.252 14.639 1.00 94.44 84 PHE A O 1
ATOM 628 N N . ASP A 1 85 ? 6.794 -6.462 15.989 1.00 91.62 85 ASP A N 1
ATOM 629 C CA . ASP A 1 85 ? 6.715 -7.230 17.229 1.00 91.62 85 ASP A CA 1
ATOM 630 C C . ASP A 1 85 ? 5.483 -8.160 17.260 1.00 91.62 85 ASP A C 1
ATOM 632 O O . ASP A 1 85 ? 4.345 -7.727 17.047 1.00 91.62 85 ASP A O 1
ATOM 636 N N . GLY A 1 86 ? 5.702 -9.429 17.622 1.00 88.81 86 GLY A N 1
ATOM 637 C CA . GLY A 1 86 ? 4.657 -10.435 17.857 1.00 88.81 86 GLY A CA 1
ATOM 638 C C . GLY A 1 86 ? 4.604 -11.562 16.817 1.00 88.81 86 GLY A C 1
ATOM 639 O O . GLY A 1 86 ? 5.239 -11.507 15.771 1.00 88.81 86 GLY A O 1
ATOM 640 N N . ASP A 1 87 ? 3.826 -12.613 17.105 1.00 90.19 87 ASP A N 1
ATOM 641 C CA . ASP A 1 87 ? 3.597 -13.709 16.151 1.00 90.19 87 ASP A CA 1
ATOM 642 C C . ASP A 1 87 ? 2.547 -13.295 15.113 1.00 90.19 87 ASP A C 1
ATOM 644 O O . ASP A 1 87 ? 1.341 -13.317 15.379 1.00 90.19 87 ASP A O 1
ATOM 648 N N . LYS A 1 88 ? 3.028 -12.882 13.935 1.00 91.25 88 LYS A N 1
ATOM 649 C CA . LYS A 1 88 ? 2.224 -12.504 12.762 1.00 91.25 88 LYS A CA 1
ATOM 650 C C . LYS A 1 88 ? 1.085 -11.526 13.097 1.00 91.25 88 LYS A C 1
ATOM 652 O O . LYS A 1 88 ? -0.091 -11.853 12.895 1.00 91.25 88 LYS A O 1
ATOM 657 N N . PRO A 1 89 ? 1.408 -10.316 13.592 1.00 93.06 89 PRO A N 1
ATOM 658 C CA . PRO A 1 89 ? 0.422 -9.364 14.107 1.00 93.06 89 PRO A CA 1
ATOM 659 C C . PRO A 1 89 ? -0.619 -8.917 13.073 1.00 93.06 89 PRO A C 1
ATOM 661 O O . PRO A 1 8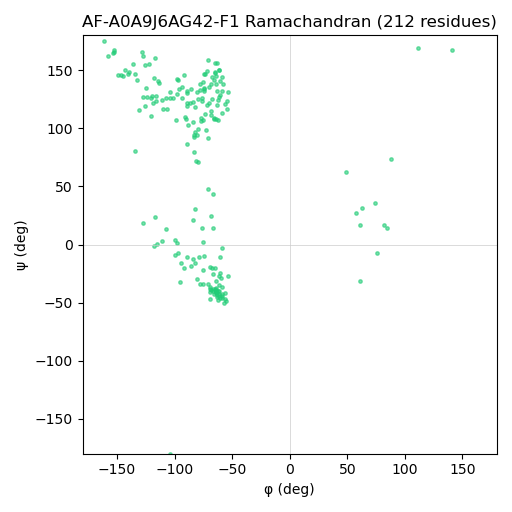9 ? -1.730 -8.547 13.453 1.00 93.06 89 PRO A O 1
ATOM 664 N N . PHE A 1 90 ? -0.299 -8.981 11.777 1.00 94.94 90 PHE A N 1
ATOM 665 C CA . PHE A 1 90 ? -1.215 -8.595 10.702 1.00 94.94 90 PHE A CA 1
ATOM 666 C C . PHE A 1 90 ? -1.905 -9.777 10.037 1.00 94.94 90 PHE A C 1
ATOM 668 O O . PHE A 1 90 ? -2.695 -9.569 9.119 1.00 94.94 90 PHE A O 1
ATOM 675 N N . LYS A 1 91 ? -1.698 -11.007 10.514 1.00 93.56 91 LYS A N 1
ATOM 676 C CA . LYS A 1 91 ? -2.483 -12.143 10.038 1.00 93.56 91 LYS A CA 1
ATOM 677 C C . LYS A 1 91 ? -3.954 -11.930 10.379 1.00 93.56 91 LYS A C 1
ATOM 679 O O . LYS A 1 91 ? -4.319 -11.742 11.541 1.00 93.56 91 LYS A O 1
ATOM 684 N N . SER A 1 92 ? -4.810 -11.979 9.362 1.00 90.06 92 SER A N 1
ATOM 685 C CA . SER A 1 92 ? -6.242 -11.819 9.585 1.00 90.06 92 SER A CA 1
ATOM 686 C C . SER A 1 92 ? -6.802 -12.952 10.442 1.00 90.06 92 SER A C 1
ATOM 688 O O . SER A 1 92 ? -6.474 -14.126 10.259 1.00 90.06 92 SER A O 1
ATOM 690 N N . LYS A 1 93 ? -7.671 -12.573 11.379 1.00 83.69 93 LYS A N 1
ATOM 691 C CA . LYS A 1 93 ? -8.496 -13.491 12.178 1.00 83.69 93 LYS A CA 1
ATOM 692 C C . LYS A 1 93 ? -9.906 -13.647 11.598 1.00 83.69 93 LYS A C 1
ATOM 694 O O . LYS A 1 93 ? -10.680 -14.457 12.096 1.00 83.69 93 LYS A O 1
ATOM 699 N N . ALA A 1 94 ? -10.244 -12.850 10.586 1.00 83.56 94 ALA A N 1
ATOM 700 C CA . ALA A 1 94 ? -11.542 -12.824 9.927 1.00 83.56 94 ALA A CA 1
ATOM 701 C C . ALA A 1 94 ? -11.480 -13.532 8.562 1.00 83.56 94 ALA A C 1
ATOM 703 O O . ALA A 1 94 ? -10.432 -14.008 8.135 1.00 83.56 94 ALA A O 1
ATOM 704 N N . HIS A 1 95 ? -12.612 -13.577 7.853 1.00 85.94 95 HIS A N 1
ATOM 705 C CA . HIS A 1 95 ? -12.681 -14.164 6.510 1.00 85.94 95 HIS A CA 1
ATOM 706 C C . HIS A 1 95 ? -11.895 -13.386 5.447 1.00 85.94 95 HIS A C 1
ATOM 708 O O . HIS A 1 95 ? -11.505 -13.974 4.443 1.00 85.94 95 HIS A O 1
ATOM 714 N N . ARG A 1 96 ? -11.671 -12.081 5.644 1.00 90.44 96 ARG A N 1
ATOM 715 C CA . ARG A 1 96 ? -10.933 -11.240 4.694 1.00 90.44 96 ARG A CA 1
ATOM 716 C C . ARG A 1 96 ? -9.470 -11.117 5.108 1.00 90.44 96 ARG A C 1
ATOM 718 O O . ARG A 1 96 ? -9.222 -10.866 6.285 1.00 90.44 96 ARG A O 1
ATOM 725 N N . PRO A 1 97 ? -8.510 -11.270 4.185 1.00 95.62 97 PRO A N 1
ATOM 726 C CA . PRO A 1 97 ? -7.103 -11.032 4.472 1.00 95.62 97 PRO A CA 1
ATOM 727 C C . PRO A 1 97 ? -6.841 -9.558 4.808 1.00 95.62 97 PRO A C 1
ATOM 729 O O . PRO A 1 97 ? -7.588 -8.675 4.387 1.00 95.62 97 PRO A O 1
ATOM 732 N N . ASN A 1 98 ? -5.761 -9.293 5.543 1.00 96.69 98 ASN A N 1
ATOM 733 C CA . ASN A 1 98 ? -5.343 -7.931 5.861 1.00 96.69 98 ASN A CA 1
ATOM 734 C C . ASN A 1 98 ? -4.316 -7.435 4.843 1.00 96.69 98 ASN A C 1
ATOM 736 O O . ASN A 1 98 ? -3.357 -8.145 4.521 1.00 96.69 98 ASN A O 1
ATOM 740 N N . ILE A 1 99 ? -4.506 -6.201 4.394 1.00 97.06 99 ILE A N 1
ATOM 741 C CA . ILE A 1 99 ? -3.597 -5.467 3.522 1.00 97.06 99 ILE A CA 1
ATOM 742 C C . ILE A 1 99 ? -2.911 -4.407 4.378 1.00 97.06 99 ILE A C 1
ATOM 744 O O . ILE A 1 99 ? -3.570 -3.534 4.942 1.00 97.06 99 ILE A O 1
ATOM 748 N N . LEU A 1 100 ? -1.596 -4.508 4.520 1.00 97.44 100 LEU A N 1
ATOM 749 C CA . LEU A 1 100 ? -0.822 -3.627 5.385 1.00 97.44 100 LEU A CA 1
ATOM 750 C C . LEU A 1 100 ? -0.477 -2.333 4.647 1.00 97.44 100 LEU A C 1
ATOM 752 O O . LEU A 1 100 ? 0.158 -2.380 3.599 1.00 97.44 100 LEU A O 1
ATOM 756 N N . LEU A 1 101 ? -0.871 -1.191 5.203 1.00 97.62 101 LEU A N 1
ATOM 757 C CA . LEU A 1 101 ? -0.509 0.135 4.712 1.00 97.62 101 LEU A CA 1
ATOM 758 C C . LEU A 1 101 ? 0.743 0.638 5.439 1.00 97.62 101 LEU A C 1
ATOM 760 O O . LEU A 1 101 ? 0.759 0.693 6.669 1.00 97.62 101 LEU A O 1
ATOM 764 N N . LEU A 1 102 ? 1.765 1.022 4.680 1.00 97.00 102 LEU A N 1
ATOM 765 C CA . LEU A 1 102 ? 3.052 1.526 5.160 1.00 97.00 102 LEU A CA 1
ATOM 766 C C . LEU A 1 102 ? 3.398 2.862 4.506 1.00 97.00 102 LEU A C 1
ATOM 768 O O . LEU A 1 102 ? 2.873 3.197 3.450 1.00 97.00 102 LEU A O 1
ATOM 772 N N . ASP A 1 103 ? 4.331 3.588 5.109 1.00 95.56 103 ASP A N 1
ATOM 773 C CA . ASP A 1 103 ? 4.840 4.856 4.595 1.00 95.56 103 ASP A CA 1
ATOM 774 C C . ASP A 1 103 ? 6.151 4.673 3.823 1.00 95.56 103 ASP A C 1
ATOM 776 O O . ASP A 1 103 ? 7.036 3.886 4.199 1.00 95.56 103 ASP A O 1
ATOM 780 N N . ARG A 1 104 ? 6.299 5.422 2.728 1.00 92.31 104 ARG A N 1
ATOM 781 C CA . ARG A 1 104 ? 7.551 5.527 1.974 1.00 92.31 104 ARG A CA 1
ATOM 782 C C . ARG A 1 104 ? 8.596 6.304 2.782 1.00 92.31 104 ARG A C 1
ATOM 784 O O . ARG A 1 104 ? 8.313 7.361 3.336 1.00 92.31 104 ARG A O 1
ATOM 791 N N . GLY A 1 105 ? 9.827 5.788 2.804 1.00 88.50 105 GLY A N 1
ATOM 792 C CA . GLY A 1 105 ? 10.968 6.391 3.506 1.00 88.50 105 GLY A CA 1
ATOM 793 C C . GLY A 1 105 ? 11.868 5.361 4.190 1.00 88.50 105 GLY A C 1
ATOM 794 O O . GLY A 1 105 ? 11.480 4.200 4.321 1.00 88.50 105 GLY A O 1
ATOM 795 N N . ASP A 1 106 ? 13.052 5.797 4.622 1.00 87.38 106 ASP A N 1
ATOM 796 C CA . ASP A 1 106 ? 14.069 5.093 5.433 1.00 87.38 106 ASP A CA 1
ATOM 797 C C . ASP A 1 106 ? 14.703 3.807 4.869 1.00 87.38 106 ASP A C 1
ATOM 799 O O . ASP A 1 106 ? 15.862 3.521 5.161 1.00 87.38 106 ASP A O 1
ATOM 803 N N . CYS A 1 107 ? 13.980 3.017 4.079 1.00 88.94 107 CYS A N 1
ATOM 804 C CA . CYS A 1 107 ? 14.444 1.736 3.560 1.00 88.94 107 CYS A CA 1
ATOM 805 C C . CYS A 1 107 ? 13.785 1.362 2.227 1.00 88.94 107 CYS A C 1
ATOM 807 O O . CYS A 1 107 ? 12.780 1.944 1.809 1.00 88.94 107 CYS A O 1
ATOM 809 N N . TYR A 1 108 ? 14.352 0.343 1.579 1.00 87.06 108 TYR A N 1
ATOM 810 C CA . TYR A 1 108 ? 13.897 -0.169 0.291 1.00 87.06 108 TYR A CA 1
ATOM 811 C C . TYR A 1 108 ? 12.495 -0.783 0.346 1.00 87.06 108 TYR A C 1
ATOM 813 O O . TYR A 1 108 ? 12.095 -1.407 1.330 1.00 87.06 108 TYR A O 1
ATOM 821 N N . PHE A 1 109 ? 11.773 -0.664 -0.766 1.00 88.12 109 PHE A N 1
ATOM 822 C CA . PHE A 1 109 ? 10.411 -1.172 -0.927 1.00 88.12 109 PHE A CA 1
ATOM 823 C C . PHE A 1 109 ? 10.315 -2.686 -0.695 1.00 88.12 109 PHE A C 1
ATOM 825 O O . PHE A 1 109 ? 9.493 -3.123 0.106 1.00 88.12 109 PHE A O 1
ATOM 832 N N . ALA A 1 110 ? 11.227 -3.480 -1.266 1.00 88.62 110 ALA A N 1
ATOM 833 C CA . ALA A 1 110 ? 11.260 -4.929 -1.053 1.00 88.62 110 ALA A CA 1
ATOM 834 C C . ALA A 1 110 ? 11.417 -5.318 0.431 1.00 88.62 110 ALA A C 1
ATOM 836 O O . ALA A 1 110 ? 10.779 -6.265 0.885 1.00 88.62 110 ALA A O 1
ATOM 837 N N . LEU A 1 111 ? 12.197 -4.564 1.219 1.00 90.12 111 LEU A N 1
ATOM 838 C CA . LEU A 1 111 ? 12.357 -4.829 2.655 1.00 90.12 111 LEU A CA 1
ATOM 839 C C . LEU A 1 111 ? 11.050 -4.592 3.425 1.00 90.12 111 LEU A C 1
ATOM 841 O O . LEU A 1 111 ? 10.691 -5.391 4.287 1.00 90.12 111 LEU A O 1
ATOM 845 N N . LYS A 1 112 ? 10.306 -3.535 3.081 1.00 92.94 112 LYS A N 1
ATOM 846 C CA . LYS A 1 112 ? 8.986 -3.255 3.672 1.00 92.94 112 LYS A CA 1
ATOM 847 C C . LYS A 1 112 ? 8.012 -4.397 3.403 1.00 92.94 112 LYS A C 1
ATOM 849 O O . LYS A 1 112 ? 7.324 -4.857 4.315 1.00 92.94 112 LYS A O 1
ATOM 854 N N . VAL A 1 113 ? 7.983 -4.870 2.156 1.00 93.31 113 VAL A N 1
ATOM 855 C CA . VAL A 1 113 ? 7.114 -5.976 1.741 1.00 93.31 113 VAL A CA 1
ATOM 856 C C . VAL A 1 113 ? 7.524 -7.274 2.435 1.00 93.31 113 VAL A C 1
ATOM 858 O O . VAL A 1 113 ? 6.665 -7.976 2.967 1.00 93.31 113 VAL A O 1
ATOM 861 N N . TRP A 1 114 ? 8.826 -7.554 2.523 1.00 93.38 114 TRP A N 1
ATOM 862 C CA . TRP A 1 114 ? 9.362 -8.697 3.261 1.00 93.38 114 TRP A CA 1
ATOM 863 C C . TRP A 1 114 ? 8.937 -8.685 4.734 1.00 93.38 114 TRP A C 1
ATOM 865 O O . TRP A 1 114 ? 8.377 -9.668 5.220 1.00 93.38 114 TRP A O 1
ATOM 875 N N . ASN A 1 115 ? 9.126 -7.564 5.432 1.00 94.69 115 ASN A N 1
ATOM 876 C CA . ASN A 1 115 ? 8.743 -7.432 6.839 1.00 94.69 115 ASN A CA 1
ATOM 877 C C . ASN A 1 115 ? 7.222 -7.541 7.028 1.00 94.69 115 ASN A C 1
ATOM 879 O O . ASN A 1 115 ? 6.759 -8.195 7.965 1.00 94.69 115 ASN A O 1
ATOM 883 N N . GLY A 1 116 ? 6.433 -6.968 6.112 1.00 95.56 116 GLY A N 1
ATOM 884 C CA . GLY A 1 116 ? 4.977 -7.128 6.091 1.00 95.56 116 GLY A CA 1
ATOM 885 C C . GLY A 1 116 ? 4.545 -8.587 5.911 1.00 95.56 116 GLY A C 1
ATOM 886 O O . GLY A 1 116 ? 3.665 -9.065 6.633 1.00 95.56 116 GLY A O 1
ATOM 887 N N . GLN A 1 117 ? 5.210 -9.322 5.016 1.00 95.38 117 GLN A N 1
ATOM 888 C CA . GLN A 1 117 ? 4.982 -10.752 4.805 1.00 95.38 117 GLN A CA 1
ATOM 889 C C . GLN A 1 117 ? 5.304 -11.572 6.056 1.00 95.38 117 GLN A C 1
ATOM 891 O O . GLN A 1 117 ? 4.489 -12.399 6.472 1.00 95.38 117 GLN A O 1
ATOM 896 N N . GLN A 1 118 ? 6.460 -11.334 6.687 1.00 95.00 118 GLN A N 1
ATOM 897 C CA . GLN A 1 118 ? 6.827 -12.024 7.931 1.00 95.00 118 GLN A CA 1
ATOM 898 C C . GLN A 1 118 ? 5.823 -11.731 9.052 1.00 95.00 118 GLN A C 1
ATOM 900 O O . GLN A 1 118 ? 5.457 -12.626 9.816 1.00 95.00 118 GLN A O 1
ATOM 905 N N . ALA A 1 119 ? 5.282 -10.514 9.080 1.00 95.62 119 ALA A N 1
ATOM 906 C CA . ALA A 1 119 ? 4.234 -10.109 10.005 1.00 95.62 119 ALA A CA 1
ATOM 907 C C . ALA A 1 119 ? 2.828 -10.654 9.656 1.0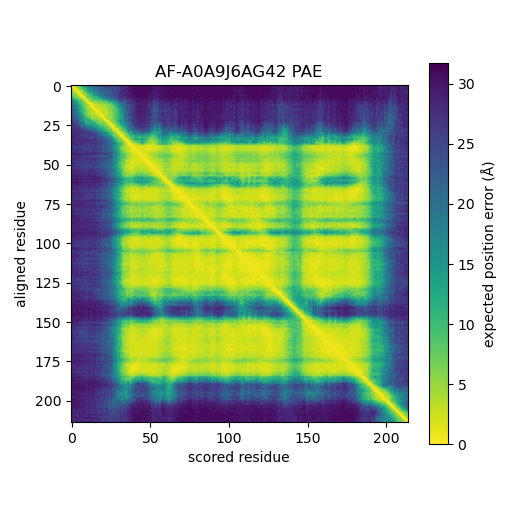0 95.62 119 ALA A C 1
ATOM 909 O O . ALA A 1 119 ? 1.864 -10.389 10.379 1.00 95.62 119 ALA A O 1
ATOM 910 N N . GLY A 1 120 ? 2.697 -11.456 8.594 1.00 95.31 120 GLY A N 1
ATOM 911 C CA . GLY A 1 120 ? 1.470 -12.161 8.220 1.00 95.31 120 GLY A CA 1
ATOM 912 C C . GLY A 1 120 ? 0.475 -11.345 7.395 1.00 95.31 120 GLY A C 1
ATOM 913 O O . GLY A 1 120 ? -0.679 -11.764 7.279 1.00 95.31 120 GLY A O 1
ATOM 914 N N . ALA A 1 121 ? 0.889 -10.204 6.840 1.00 96.50 121 ALA A N 1
ATOM 915 C CA . ALA A 1 121 ? 0.074 -9.466 5.883 1.00 96.50 121 ALA A CA 1
ATOM 916 C C . ALA A 1 121 ? -0.115 -10.284 4.595 1.00 96.50 121 ALA A C 1
ATOM 918 O O . ALA A 1 121 ? 0.769 -11.038 4.191 1.00 96.50 121 ALA A O 1
ATOM 919 N N . ALA A 1 122 ? -1.268 -10.131 3.948 1.00 95.19 122 ALA A N 1
ATOM 920 C CA . ALA A 1 122 ? -1.547 -10.795 2.675 1.00 95.19 122 ALA A CA 1
ATOM 921 C C . ALA A 1 122 ? -1.158 -9.946 1.462 1.00 95.19 122 ALA A C 1
ATOM 923 O O . ALA A 1 122 ? -1.029 -10.479 0.368 1.00 95.19 122 ALA A O 1
ATOM 924 N N . ALA A 1 123 ? -1.020 -8.636 1.656 1.00 95.19 123 ALA A N 1
ATOM 925 C CA . ALA A 1 123 ? -0.501 -7.693 0.679 1.00 95.19 123 ALA A CA 1
ATOM 926 C C . ALA A 1 123 ? 0.019 -6.447 1.392 1.00 95.19 123 ALA A C 1
ATOM 928 O O . ALA A 1 123 ? -0.351 -6.194 2.546 1.00 95.19 123 ALA A O 1
ATOM 929 N N . VAL A 1 124 ? 0.837 -5.661 0.697 1.00 96.00 124 VAL A N 1
ATOM 930 C CA . VAL A 1 124 ? 1.413 -4.424 1.235 1.00 96.00 124 VAL A CA 1
ATOM 931 C C . VAL A 1 124 ? 1.147 -3.256 0.294 1.00 96.00 124 VAL A C 1
ATOM 933 O O . VAL A 1 124 ? 1.485 -3.302 -0.884 1.00 96.00 124 VAL A O 1
ATOM 936 N N . LEU A 1 125 ? 0.573 -2.187 0.830 1.00 95.81 125 LEU A N 1
ATOM 937 C CA . LEU A 1 125 ? 0.497 -0.893 0.169 1.00 95.81 125 LEU A CA 1
ATOM 938 C C . LEU A 1 125 ? 1.517 0.044 0.792 1.00 95.81 125 LEU A C 1
ATOM 940 O O . LEU A 1 125 ? 1.568 0.179 2.013 1.00 95.81 125 LEU A O 1
ATOM 944 N N . VAL A 1 126 ? 2.299 0.720 -0.038 1.00 95.31 126 VAL A N 1
ATOM 945 C CA . VAL A 1 126 ? 3.214 1.768 0.410 1.00 95.31 126 VAL A CA 1
ATOM 946 C C . VAL A 1 126 ? 2.674 3.100 -0.081 1.00 95.31 126 VAL A C 1
ATOM 948 O O . VAL A 1 126 ? 2.558 3.317 -1.280 1.00 95.31 126 VAL A O 1
ATOM 951 N N . ALA A 1 127 ? 2.312 3.978 0.847 1.00 95.19 127 ALA A N 1
ATOM 952 C CA . ALA A 1 127 ? 1.906 5.339 0.552 1.00 95.19 127 ALA A CA 1
ATOM 953 C C . ALA A 1 127 ? 3.131 6.217 0.335 1.00 95.19 127 ALA A C 1
ATOM 955 O O . ALA A 1 127 ? 4.052 6.223 1.159 1.00 95.19 127 ALA A O 1
ATOM 956 N N . ASP A 1 128 ? 3.119 6.973 -0.757 1.00 92.56 128 ASP A N 1
ATOM 957 C CA . ASP A 1 128 ? 4.149 7.962 -1.016 1.00 92.56 128 ASP A CA 1
ATOM 958 C C . ASP A 1 128 ? 4.184 9.048 0.075 1.00 92.56 128 ASP A C 1
ATOM 960 O O . ASP A 1 128 ? 3.173 9.374 0.704 1.00 92.56 128 ASP A O 1
ATOM 964 N N . SER A 1 129 ? 5.369 9.602 0.315 1.00 89.44 129 SER A N 1
ATOM 965 C CA . SER A 1 129 ? 5.586 10.742 1.206 1.00 89.44 12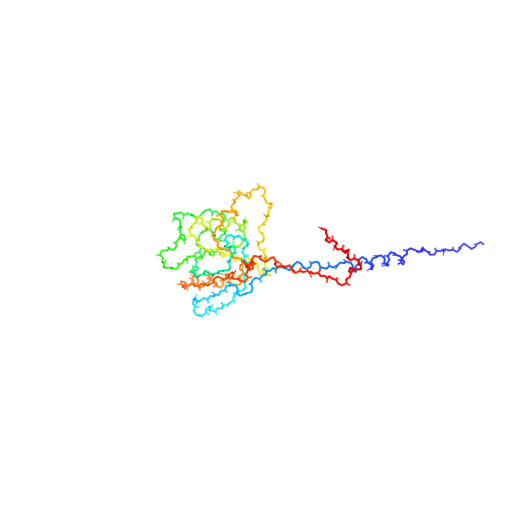9 SER A CA 1
ATOM 966 C C . SER A 1 129 ? 5.578 12.075 0.456 1.00 89.44 129 SER A C 1
ATOM 968 O O . SER A 1 129 ? 5.402 13.123 1.088 1.00 89.44 129 SER A O 1
ATOM 970 N N . ILE A 1 130 ? 5.714 12.043 -0.873 1.00 86.81 130 ILE A N 1
ATOM 971 C CA . ILE A 1 130 ? 5.732 13.208 -1.762 1.00 86.81 130 ILE A CA 1
ATOM 972 C C . ILE A 1 130 ? 4.544 13.111 -2.728 1.00 86.81 130 ILE A C 1
ATOM 974 O O . ILE A 1 130 ? 4.141 12.025 -3.133 1.00 86.81 130 ILE A O 1
ATOM 978 N N . ASP A 1 131 ? 3.944 14.255 -3.054 1.00 85.25 131 ASP A N 1
ATOM 979 C CA . ASP A 1 131 ? 2.885 14.347 -4.063 1.00 85.25 131 ASP A CA 1
ATOM 980 C C . ASP A 1 131 ? 3.529 14.428 -5.456 1.00 85.25 131 ASP A C 1
ATOM 982 O O . ASP A 1 131 ? 3.748 15.511 -6.002 1.00 85.25 131 ASP A O 1
ATOM 986 N N . GLU A 1 132 ? 3.948 13.271 -5.966 1.00 80.44 132 GLU A N 1
ATOM 987 C CA . GLU A 1 132 ? 4.573 13.104 -7.278 1.00 80.44 132 GLU A CA 1
ATOM 988 C C . GLU A 1 132 ? 3.879 12.007 -8.093 1.00 80.44 132 GLU A C 1
ATOM 990 O O . GLU A 1 132 ? 3.083 11.227 -7.569 1.00 80.44 132 GLU A O 1
ATOM 995 N N . ALA A 1 133 ? 4.161 11.967 -9.399 1.00 79.12 133 ALA A N 1
ATOM 996 C CA . ALA A 1 133 ? 3.642 10.911 -10.256 1.00 79.12 133 ALA A CA 1
ATOM 997 C C . ALA A 1 133 ? 4.139 9.543 -9.771 1.00 79.12 133 ALA A C 1
ATOM 999 O O . ALA A 1 133 ? 5.304 9.398 -9.397 1.00 79.12 133 ALA A O 1
ATOM 1000 N N . LEU A 1 134 ? 3.261 8.538 -9.816 1.00 77.62 134 LEU A N 1
ATOM 1001 C CA . LEU A 1 134 ? 3.609 7.170 -9.449 1.00 77.62 134 LEU A CA 1
ATOM 1002 C C . LEU A 1 134 ? 4.795 6.681 -10.286 1.00 77.62 134 LEU A C 1
ATOM 1004 O O . LEU A 1 134 ? 4.730 6.628 -11.514 1.00 77.62 134 LEU A O 1
ATOM 1008 N N . ILE A 1 135 ? 5.872 6.313 -9.601 1.00 75.88 135 ILE A N 1
ATOM 1009 C CA . ILE A 1 135 ? 7.048 5.688 -10.204 1.00 75.88 135 ILE A CA 1
ATOM 1010 C C . ILE A 1 135 ? 6.896 4.170 -10.163 1.00 75.88 135 ILE A C 1
ATOM 1012 O O . ILE A 1 135 ? 6.341 3.638 -9.196 1.00 75.88 135 ILE A O 1
ATOM 1016 N N . THR A 1 136 ? 7.414 3.463 -11.174 1.00 65.31 136 THR A N 1
ATOM 1017 C CA . THR A 1 136 ? 7.558 2.012 -11.040 1.00 65.31 136 THR A CA 1
ATOM 1018 C C . THR A 1 136 ? 8.610 1.737 -9.986 1.00 65.31 136 THR A C 1
ATOM 1020 O O . THR A 1 136 ? 9.738 2.233 -10.038 1.00 65.31 136 THR A O 1
ATOM 1023 N N . MET A 1 137 ? 8.234 0.943 -8.992 1.00 63.56 137 MET A N 1
ATOM 1024 C CA . MET A 1 137 ? 9.197 0.414 -8.040 1.00 63.56 137 MET A CA 1
ATOM 1025 C C . MET A 1 137 ? 9.865 -0.793 -8.687 1.00 63.56 137 MET A C 1
ATOM 1027 O O . MET A 1 137 ? 9.592 -1.932 -8.309 1.00 63.56 137 MET A O 1
ATOM 1031 N N . ASP A 1 138 ? 10.714 -0.538 -9.685 1.00 54.25 138 ASP A N 1
ATOM 1032 C CA . ASP A 1 138 ? 11.637 -1.564 -10.145 1.00 54.25 138 ASP A CA 1
ATOM 1033 C C . ASP A 1 138 ? 12.526 -1.938 -8.967 1.00 54.25 138 ASP A C 1
ATOM 1035 O O . ASP A 1 138 ? 13.085 -1.085 -8.267 1.00 54.25 138 ASP A O 1
ATOM 1039 N N . SER A 1 139 ? 12.598 -3.240 -8.706 1.00 51.88 139 SER A N 1
ATOM 1040 C CA . SER A 1 139 ? 13.563 -3.783 -7.770 1.00 51.88 139 SER A CA 1
ATOM 1041 C C . SER A 1 139 ? 14.944 -3.300 -8.216 1.00 51.88 139 SER A C 1
ATOM 1043 O O . SER A 1 139 ? 15.352 -3.663 -9.319 1.00 51.88 139 SER A O 1
ATOM 1045 N N . PRO A 1 140 ? 15.682 -2.499 -7.425 1.00 50.22 140 PRO A N 1
ATOM 1046 C CA . PRO A 1 140 ? 17.063 -2.227 -7.771 1.00 50.22 140 PRO A CA 1
ATOM 1047 C C . PRO A 1 140 ? 17.788 -3.574 -7.740 1.00 50.22 140 PRO A C 1
ATOM 1049 O O . PRO A 1 140 ? 17.998 -4.143 -6.668 1.00 50.22 140 PRO A O 1
ATOM 1052 N N . GLU A 1 141 ? 18.124 -4.104 -8.918 1.00 44.78 141 GLU A N 1
ATOM 1053 C CA . GLU A 1 141 ? 18.856 -5.368 -9.068 1.00 44.78 141 GLU A CA 1
ATOM 1054 C C . GLU A 1 141 ? 20.244 -5.318 -8.414 1.00 44.78 141 GLU A C 1
ATOM 1056 O O . GLU A 1 141 ? 20.871 -6.350 -8.210 1.00 44.78 141 GLU A O 1
ATOM 1061 N N . GLU A 1 142 ? 20.722 -4.147 -7.998 1.00 41.72 142 GLU A N 1
ATOM 1062 C CA . GLU A 1 142 ? 22.059 -3.995 -7.443 1.00 41.72 142 GLU A CA 1
ATOM 1063 C C . GLU A 1 142 ? 22.047 -3.146 -6.170 1.00 41.72 142 GLU A C 1
ATOM 1065 O O . GLU A 1 142 ? 22.407 -1.971 -6.140 1.00 41.72 142 GLU A O 1
ATOM 1070 N N . SER A 1 143 ? 21.686 -3.779 -5.058 1.00 41.75 143 SER A N 1
ATOM 1071 C CA . SER A 1 143 ? 22.412 -3.510 -3.820 1.00 41.75 143 SER A CA 1
ATOM 1072 C C . SER A 1 143 ? 23.023 -4.832 -3.398 1.00 41.75 143 SER A C 1
ATOM 1074 O O . SER A 1 143 ? 22.323 -5.823 -3.211 1.00 41.75 143 SER A O 1
ATOM 1076 N N . THR A 1 144 ? 24.341 -4.861 -3.257 1.00 46.66 144 THR A N 1
ATOM 1077 C CA . THR A 1 144 ? 25.117 -6.021 -2.796 1.00 46.66 144 THR A CA 1
ATOM 1078 C C . THR A 1 144 ? 24.709 -6.524 -1.398 1.00 46.66 144 THR A C 1
ATOM 1080 O O . THR A 1 144 ? 25.211 -7.552 -0.958 1.00 46.66 144 THR A O 1
ATOM 1083 N N . ASP A 1 145 ? 23.759 -5.840 -0.746 1.00 47.88 145 ASP A N 1
ATOM 1084 C CA . ASP A 1 145 ? 23.157 -6.146 0.556 1.00 47.88 145 ASP A CA 1
ATOM 1085 C C . ASP A 1 145 ? 21.673 -6.588 0.472 1.00 47.88 145 ASP A C 1
ATOM 1087 O O . ASP A 1 145 ? 21.027 -6.833 1.499 1.00 47.88 145 ASP A O 1
ATOM 1091 N N . ALA A 1 146 ? 21.089 -6.712 -0.728 1.00 51.75 146 ALA A N 1
ATOM 1092 C CA . ALA A 1 146 ? 19.763 -7.302 -0.905 1.00 51.75 146 ALA A CA 1
ATOM 1093 C C . ALA A 1 146 ? 19.862 -8.815 -0.658 1.00 51.75 146 ALA A C 1
ATOM 1095 O O . ALA A 1 146 ? 20.160 -9.587 -1.562 1.00 51.75 146 ALA A O 1
ATOM 1096 N N . ASN A 1 147 ? 19.644 -9.248 0.587 1.00 54.75 147 ASN A N 1
ATOM 1097 C CA . ASN A 1 147 ? 19.835 -10.629 1.060 1.00 54.75 147 ASN A CA 1
ATOM 1098 C C . ASN A 1 147 ? 18.864 -11.687 0.454 1.00 54.75 147 ASN A C 1
ATOM 1100 O O . ASN A 1 147 ? 18.319 -12.533 1.172 1.00 54.75 147 ASN A O 1
ATOM 1104 N N . GLY A 1 148 ? 18.607 -11.664 -0.857 1.00 64.06 148 GLY A N 1
ATOM 1105 C CA . GLY A 1 148 ? 17.781 -12.652 -1.557 1.00 64.06 148 GLY A CA 1
ATOM 1106 C C . GLY A 1 148 ? 16.325 -12.674 -1.085 1.00 64.06 148 GLY A C 1
ATOM 1107 O O . GLY A 1 148 ? 15.712 -13.738 -1.026 1.00 64.06 148 GLY A O 1
ATOM 1108 N N . TYR A 1 149 ? 15.787 -11.526 -0.656 1.00 68.62 149 TYR A N 1
ATOM 1109 C CA . TYR A 1 149 ? 14.401 -11.433 -0.189 1.00 68.62 149 TYR A CA 1
ATOM 1110 C C . TYR A 1 149 ? 13.403 -11.397 -1.345 1.00 68.62 149 TYR A C 1
ATOM 1112 O O . TYR A 1 149 ? 12.324 -11.952 -1.199 1.00 68.62 149 TYR A O 1
ATOM 1120 N N . ILE A 1 150 ? 13.760 -10.789 -2.481 1.00 74.62 150 ILE A N 1
ATOM 1121 C CA . ILE A 1 150 ? 12.854 -10.569 -3.623 1.00 74.62 150 ILE A CA 1
ATOM 1122 C C . ILE A 1 150 ? 12.256 -11.892 -4.117 1.00 74.62 150 ILE A C 1
ATOM 1124 O O . ILE A 1 150 ? 11.040 -12.009 -4.210 1.00 74.62 150 ILE A O 1
ATOM 1128 N N . GLU A 1 151 ? 13.085 -12.926 -4.287 1.00 77.50 151 GLU A N 1
ATOM 1129 C CA . GLU A 1 151 ? 12.650 -14.275 -4.693 1.00 77.50 151 GLU A CA 1
ATOM 1130 C C . GLU A 1 151 ? 11.759 -14.983 -3.655 1.00 77.50 151 GLU A C 1
ATOM 1132 O O . GLU A 1 151 ? 11.061 -15.943 -3.970 1.00 77.50 151 GLU A O 1
ATOM 1137 N N . LYS A 1 152 ? 11.798 -14.543 -2.392 1.00 84.56 152 LYS A N 1
ATOM 1138 C CA . LYS A 1 152 ? 11.037 -15.136 -1.280 1.00 84.56 152 LYS A CA 1
ATOM 1139 C C . LYS A 1 152 ? 9.767 -14.352 -0.954 1.00 84.56 152 LYS A C 1
ATOM 1141 O O . LYS A 1 152 ? 8.983 -14.795 -0.107 1.00 84.56 152 LYS A O 1
ATOM 1146 N N . ILE A 1 153 ? 9.579 -13.176 -1.548 1.00 88.50 153 ILE A N 1
ATOM 1147 C CA . ILE A 1 153 ? 8.343 -12.412 -1.417 1.00 88.50 153 ILE A CA 1
ATOM 1148 C C . ILE A 1 153 ? 7.303 -13.078 -2.319 1.00 88.50 153 ILE A C 1
ATOM 1150 O O . ILE A 1 153 ? 7.514 -13.238 -3.513 1.00 88.50 153 ILE A O 1
ATOM 1154 N N . GLY A 1 154 ? 6.183 -13.474 -1.724 1.00 89.00 154 GLY A N 1
ATOM 1155 C CA . GLY A 1 154 ? 5.047 -14.127 -2.373 1.00 89.00 154 GLY A CA 1
ATOM 1156 C C . GLY A 1 154 ? 3.720 -13.427 -2.081 1.00 89.00 154 GLY A C 1
ATOM 1157 O O . GLY A 1 154 ? 2.670 -14.058 -2.186 1.00 89.00 154 GLY A O 1
ATOM 1158 N N . ILE A 1 155 ? 3.766 -12.164 -1.642 1.00 92.62 155 ILE A N 1
ATOM 1159 C CA . ILE A 1 155 ? 2.580 -11.326 -1.451 1.00 92.62 155 ILE A CA 1
ATOM 1160 C C . ILE A 1 155 ? 2.593 -10.143 -2.423 1.00 92.62 155 ILE A C 1
ATOM 1162 O O . ILE A 1 155 ? 3.650 -9.535 -2.616 1.00 92.62 155 ILE A O 1
ATOM 1166 N N . PRO A 1 156 ? 1.437 -9.766 -2.995 1.00 92.31 156 PRO A N 1
ATOM 1167 C CA . PRO A 1 156 ? 1.345 -8.606 -3.864 1.00 92.31 156 PRO A CA 1
ATOM 1168 C C . PRO A 1 156 ? 1.661 -7.321 -3.103 1.00 92.31 156 PRO A C 1
ATOM 1170 O O . PRO A 1 156 ? 1.320 -7.156 -1.923 1.00 92.31 156 PRO A O 1
ATOM 1173 N N . SER A 1 157 ? 2.294 -6.386 -3.803 1.00 91.94 157 SER A N 1
ATOM 1174 C CA . SER A 1 157 ? 2.628 -5.079 -3.255 1.00 91.94 157 SER A CA 1
ATOM 1175 C C . SER A 1 157 ? 2.402 -3.967 -4.265 1.00 91.94 157 SER A C 1
ATOM 1177 O O . SER A 1 157 ? 2.545 -4.188 -5.465 1.00 91.94 157 SER A O 1
ATOM 1179 N N . ALA A 1 158 ? 2.035 -2.777 -3.790 1.00 92.19 158 ALA A N 1
ATOM 1180 C CA . ALA A 1 158 ? 1.850 -1.620 -4.657 1.00 92.19 158 ALA A CA 1
ATOM 1181 C C . ALA A 1 158 ? 2.241 -0.304 -3.972 1.00 92.19 158 ALA A C 1
ATOM 1183 O O . ALA A 1 158 ? 2.037 -0.130 -2.766 1.00 92.19 158 ALA A O 1
ATOM 1184 N N . LEU A 1 159 ? 2.784 0.624 -4.756 1.00 91.88 159 LEU A N 1
ATOM 1185 C CA . LEU A 1 159 ? 2.987 2.020 -4.384 1.00 91.88 159 LEU A CA 1
ATOM 1186 C C . LEU A 1 159 ? 1.740 2.826 -4.761 1.00 91.88 159 LEU A C 1
ATOM 1188 O O . LEU A 1 159 ? 1.237 2.710 -5.881 1.00 91.88 159 LEU A O 1
ATOM 1192 N N . ILE A 1 160 ? 1.258 3.640 -3.826 1.00 93.69 160 ILE A N 1
ATOM 1193 C CA . ILE A 1 160 ? 0.098 4.514 -4.004 1.00 93.69 160 ILE A CA 1
ATOM 1194 C C . ILE A 1 160 ? 0.465 5.972 -3.756 1.00 93.69 160 ILE A C 1
ATOM 1196 O O . ILE A 1 160 ? 1.377 6.270 -2.984 1.00 93.69 160 ILE A O 1
ATOM 1200 N N . GLU A 1 161 ? -0.303 6.877 -4.356 1.00 93.06 161 GLU A N 1
ATOM 1201 C CA . GLU A 1 161 ? -0.118 8.313 -4.180 1.00 93.06 161 GLU A CA 1
ATOM 1202 C C . GLU A 1 161 ? -0.298 8.731 -2.717 1.00 93.06 161 GLU A C 1
ATOM 1204 O O . GLU A 1 161 ? -1.104 8.164 -1.964 1.00 93.06 161 GLU A O 1
ATOM 1209 N N . LYS A 1 162 ? 0.414 9.792 -2.332 1.00 93.25 162 LYS A N 1
ATOM 1210 C CA . LYS A 1 162 ? 0.338 10.379 -0.993 1.00 93.25 162 LYS A CA 1
ATOM 1211 C C . LYS A 1 162 ? -1.095 10.764 -0.614 1.00 93.25 162 LYS A C 1
ATOM 1213 O O . LYS A 1 162 ? -1.559 10.432 0.476 1.00 93.25 162 LYS A O 1
ATOM 1218 N N . SER A 1 163 ? -1.797 11.460 -1.508 1.00 94.25 163 SER A N 1
ATOM 1219 C CA . SER A 1 163 ? -3.160 11.965 -1.284 1.00 94.25 163 SER A CA 1
ATOM 1220 C C . SER A 1 163 ? -4.149 10.835 -0.959 1.00 94.25 163 SER A C 1
ATOM 1222 O O . SER A 1 163 ? -4.951 10.929 -0.020 1.00 94.25 163 SER A O 1
ATOM 1224 N N . PHE A 1 164 ? -4.044 9.724 -1.690 1.00 94.75 164 PHE A N 1
ATOM 1225 C CA . PHE A 1 164 ? -4.849 8.535 -1.463 1.00 94.75 164 PHE A CA 1
ATOM 1226 C C . PHE A 1 164 ? -4.459 7.837 -0.155 1.00 94.75 164 PHE A C 1
ATOM 1228 O O . PHE A 1 164 ? -5.331 7.552 0.668 1.00 94.75 164 PHE A O 1
ATOM 1235 N N . GLY A 1 165 ? -3.162 7.640 0.094 1.00 95.19 165 GLY A N 1
ATOM 1236 C CA . GLY A 1 165 ? -2.668 7.063 1.347 1.00 95.19 165 GLY A CA 1
ATOM 1237 C C . GLY A 1 165 ? -3.126 7.837 2.588 1.00 95.19 165 GLY A C 1
ATOM 1238 O O . GLY A 1 165 ? -3.554 7.229 3.571 1.00 95.19 165 GLY A O 1
ATOM 1239 N N . ASP A 1 166 ? -3.109 9.169 2.535 1.00 95.69 166 ASP A N 1
ATOM 1240 C CA . ASP A 1 166 ? -3.591 10.030 3.619 1.00 95.69 166 ASP A CA 1
ATOM 1241 C C . ASP A 1 166 ? -5.100 9.861 3.853 1.00 95.69 166 ASP A C 1
ATOM 1243 O O . ASP A 1 166 ? -5.530 9.704 4.999 1.00 95.69 166 ASP A O 1
ATOM 1247 N N . THR A 1 167 ? -5.892 9.768 2.780 1.00 95.56 167 THR A N 1
ATOM 1248 C CA . THR A 1 167 ? -7.339 9.500 2.857 1.00 95.56 167 THR A CA 1
ATOM 1249 C C . THR A 1 167 ? -7.631 8.169 3.561 1.00 95.56 167 THR A C 1
ATOM 1251 O O . THR A 1 167 ? -8.486 8.104 4.451 1.00 95.56 167 THR A O 1
ATOM 1254 N N . LEU A 1 168 ? -6.887 7.107 3.224 1.00 96.12 168 LEU A N 1
ATOM 1255 C CA . LEU A 1 168 ? -7.026 5.802 3.882 1.00 96.12 168 LEU A CA 1
ATOM 1256 C C . LEU A 1 168 ? -6.668 5.888 5.371 1.00 96.12 168 LEU A C 1
ATOM 1258 O O . LEU A 1 168 ? -7.410 5.391 6.220 1.00 96.12 168 LEU A O 1
ATOM 1262 N N . LYS A 1 169 ? -5.560 6.554 5.714 1.00 95.75 169 LYS A N 1
ATOM 1263 C CA . LYS A 1 169 ? -5.138 6.735 7.113 1.00 95.75 169 LYS A CA 1
ATOM 1264 C C . LYS A 1 169 ? -6.170 7.514 7.922 1.00 95.75 169 LYS A C 1
ATOM 1266 O O . LYS A 1 169 ? -6.403 7.185 9.084 1.00 95.75 169 LYS A O 1
ATOM 1271 N N . GLU A 1 170 ? -6.777 8.546 7.347 1.00 95.62 170 GLU A N 1
ATOM 1272 C CA . GLU A 1 170 ? -7.831 9.316 8.009 1.00 95.62 170 GLU A CA 1
ATOM 1273 C C . GLU A 1 170 ? -9.072 8.471 8.299 1.00 95.62 170 GLU A C 1
ATOM 1275 O O . GLU A 1 170 ? -9.607 8.540 9.408 1.00 95.62 170 GLU A O 1
ATOM 1280 N N . ALA A 1 171 ? -9.502 7.646 7.345 1.00 95.25 171 ALA A N 1
ATOM 1281 C CA . ALA A 1 171 ? -10.615 6.719 7.534 1.00 95.25 171 ALA A CA 1
ATOM 1282 C C . ALA A 1 171 ? -10.327 5.706 8.655 1.00 95.25 171 ALA A C 1
ATOM 1284 O O . ALA A 1 171 ? -11.137 5.513 9.564 1.00 95.25 171 ALA A O 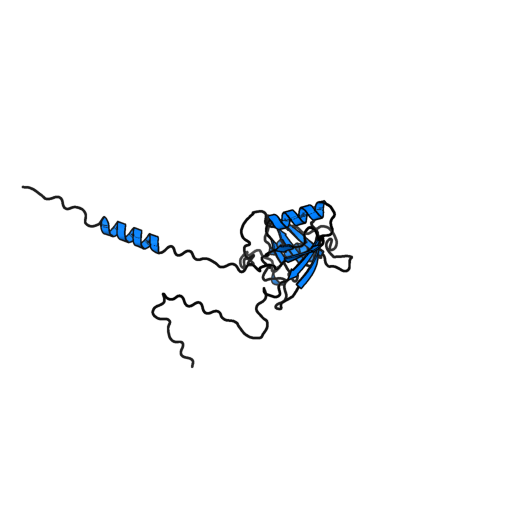1
ATOM 1285 N N . LEU A 1 172 ? -9.116 5.141 8.666 1.00 95.25 172 LEU A N 1
ATOM 1286 C CA . LEU A 1 172 ? -8.680 4.205 9.704 1.00 95.25 172 LEU A CA 1
ATOM 1287 C C . LEU A 1 172 ? -8.600 4.867 11.088 1.00 95.25 172 LEU A C 1
ATOM 1289 O O . LEU A 1 172 ? -8.994 4.260 12.083 1.00 95.25 172 LEU A O 1
ATOM 1293 N N . LYS A 1 173 ? -8.163 6.131 11.172 1.00 94.75 173 LYS A N 1
ATOM 1294 C CA . LYS A 1 173 ? -8.163 6.908 12.428 1.00 94.75 173 LYS A CA 1
ATOM 1295 C C . LYS A 1 173 ? -9.572 7.156 12.970 1.00 94.75 173 LYS A C 1
ATOM 1297 O O . LYS A 1 173 ? -9.738 7.229 14.185 1.00 94.75 173 LYS A O 1
ATOM 1302 N N . LYS A 1 174 ? -10.576 7.270 12.095 1.00 93.62 174 LYS A N 1
ATOM 1303 C CA . LYS A 1 174 ? -11.996 7.376 12.480 1.00 93.62 174 LYS A CA 1
ATOM 1304 C C . LYS A 1 174 ? -12.584 6.042 12.961 1.00 93.62 174 LYS A C 1
ATOM 1306 O O . LYS A 1 174 ? -13.684 6.034 13.504 1.00 93.62 174 LYS A O 1
ATOM 1311 N N . GLY A 1 175 ? -11.854 4.935 12.801 1.00 92.06 175 GLY A N 1
ATOM 1312 C CA . GLY A 1 175 ? -12.313 3.590 13.148 1.00 92.06 175 GLY A CA 1
ATOM 1313 C C . GLY A 1 175 ? -13.200 2.951 12.078 1.00 92.06 175 GLY A C 1
ATOM 1314 O O . GLY A 1 175 ? -13.910 1.992 12.376 1.00 92.06 175 GLY A O 1
ATOM 1315 N N . GLU A 1 176 ? -13.187 3.476 10.851 1.00 93.12 176 GLU A N 1
ATOM 1316 C CA . GLU A 1 176 ? -13.938 2.910 9.731 1.00 93.12 176 GLU A CA 1
ATOM 1317 C C . GLU A 1 176 ? -13.218 1.672 9.171 1.00 93.12 176 GLU A C 1
ATOM 1319 O O . GLU A 1 176 ? -11.994 1.659 9.019 1.00 93.12 176 GLU A O 1
ATOM 1324 N N . GLU A 1 177 ? -13.975 0.618 8.846 1.00 93.12 177 GLU A N 1
ATOM 1325 C CA . GLU A 1 177 ? -13.422 -0.551 8.156 1.00 93.12 177 GLU A CA 1
ATOM 1326 C C . GLU A 1 177 ? -13.241 -0.227 6.668 1.00 93.12 177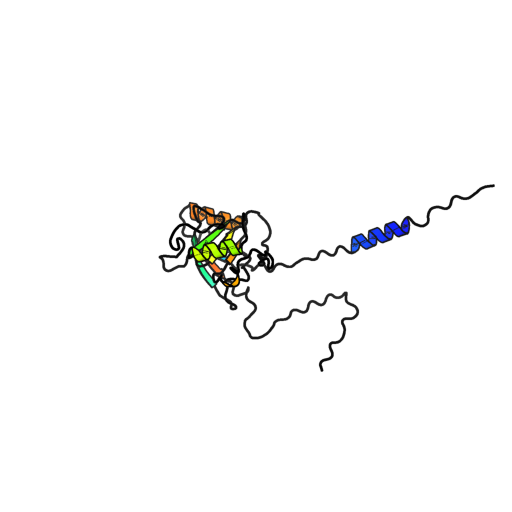 GLU A C 1
ATOM 1328 O O . GLU A 1 177 ? -14.203 -0.171 5.890 1.00 93.12 177 GLU A O 1
ATOM 1333 N N . VAL A 1 178 ? -11.981 -0.046 6.278 1.00 96.31 178 VAL A N 1
ATOM 1334 C CA . VAL A 1 178 ? -11.591 0.189 4.892 1.00 96.31 178 VAL A CA 1
ATOM 1335 C C . VAL A 1 178 ? -11.324 -1.143 4.204 1.00 96.31 178 VAL A C 1
ATOM 1337 O O . VAL A 1 178 ? -10.430 -1.891 4.599 1.00 96.31 178 VAL A O 1
ATOM 1340 N N . VAL A 1 179 ? -12.082 -1.439 3.154 1.00 96.00 179 VAL A N 1
ATOM 1341 C CA . VAL A 1 179 ? -11.945 -2.664 2.358 1.00 96.00 179 VAL A CA 1
ATOM 1342 C C . VAL A 1 179 ? -11.614 -2.260 0.942 1.00 96.00 179 VAL A C 1
ATOM 1344 O O . VAL A 1 179 ? -12.336 -1.463 0.345 1.00 96.00 179 VAL A O 1
ATOM 1347 N N . ILE A 1 180 ? -10.555 -2.839 0.394 1.00 96.12 180 ILE A N 1
ATOM 1348 C CA . ILE A 1 180 ? -10.105 -2.545 -0.962 1.00 96.12 180 ILE A CA 1
ATOM 1349 C C . ILE A 1 180 ? -9.980 -3.825 -1.780 1.00 96.12 180 ILE A C 1
ATOM 1351 O O . ILE A 1 180 ? -9.771 -4.914 -1.239 1.00 96.12 180 ILE A O 1
ATOM 1355 N N . LYS A 1 181 ? -10.094 -3.674 -3.094 1.00 95.00 181 LYS A N 1
ATOM 1356 C CA . LYS A 1 181 ? -9.715 -4.659 -4.098 1.00 95.00 181 LYS A CA 1
ATOM 1357 C C . LYS A 1 181 ? -8.442 -4.172 -4.781 1.00 95.00 181 LYS A C 1
ATOM 1359 O O . LYS A 1 181 ? -8.428 -3.060 -5.299 1.00 95.00 181 LYS A O 1
ATOM 1364 N N . MET A 1 182 ? -7.423 -5.015 -4.797 1.00 92.38 182 MET A N 1
ATOM 1365 C CA . MET A 1 182 ? -6.221 -4.866 -5.607 1.00 92.38 182 MET A CA 1
ATOM 1366 C C . MET A 1 182 ? -6.350 -5.799 -6.806 1.00 92.38 182 MET A C 1
ATOM 1368 O O . MET A 1 182 ? -6.635 -6.979 -6.616 1.00 92.38 182 MET A O 1
ATOM 1372 N N . ASP A 1 183 ? -6.207 -5.279 -8.014 1.00 90.00 183 ASP A N 1
ATOM 1373 C CA . ASP A 1 183 ? -6.359 -6.013 -9.268 1.00 90.00 183 ASP A CA 1
ATOM 1374 C C . ASP A 1 183 ? -5.091 -5.826 -10.105 1.00 90.00 183 ASP A C 1
ATOM 1376 O O . ASP A 1 183 ? -4.735 -4.696 -10.428 1.00 90.00 183 ASP A O 1
ATOM 1380 N N . TRP A 1 184 ? -4.406 -6.928 -10.409 1.00 84.88 184 TRP A N 1
ATOM 1381 C CA . TRP A 1 184 ? -3.187 -6.965 -11.228 1.00 84.88 184 TRP A CA 1
ATOM 1382 C C . TRP A 1 184 ? -3.401 -7.777 -12.510 1.00 84.88 184 TRP A C 1
ATOM 1384 O O . TRP A 1 184 ? -2.462 -8.333 -13.075 1.00 84.88 184 TRP A O 1
ATOM 1394 N N . THR A 1 185 ? -4.657 -7.905 -12.955 1.00 78.94 185 THR A N 1
ATOM 1395 C CA . THR A 1 185 ? -5.001 -8.707 -14.138 1.00 78.94 185 THR A CA 1
ATOM 1396 C C . THR A 1 185 ? -4.358 -8.176 -15.419 1.00 78.94 185 THR A C 1
ATOM 1398 O O . THR A 1 185 ? -3.888 -8.968 -16.227 1.00 78.94 185 THR A O 1
ATOM 1401 N N . GLU A 1 186 ? -4.317 -6.854 -15.572 1.00 68.25 186 GLU A N 1
ATOM 1402 C CA . GLU A 1 186 ? -3.750 -6.152 -16.737 1.00 68.25 186 GLU A CA 1
ATOM 1403 C C . GLU A 1 186 ? -2.233 -5.934 -16.608 1.00 68.25 186 GLU A C 1
ATOM 1405 O O . GLU A 1 186 ? -1.543 -5.711 -17.594 1.00 68.25 186 GLU A O 1
ATOM 1410 N N . SER A 1 187 ? -1.713 -6.036 -15.384 1.00 61.72 187 SER A N 1
ATOM 1411 C CA . SER A 1 187 ? -0.317 -5.745 -15.043 1.00 61.72 187 SER A CA 1
ATOM 1412 C C . SER A 1 187 ? 0.616 -6.923 -15.299 1.00 61.72 187 SER A C 1
ATOM 1414 O O . SER A 1 187 ? 1.835 -6.783 -15.223 1.00 61.72 187 SER A O 1
ATOM 1416 N N . MET A 1 188 ? 0.046 -8.106 -15.545 1.00 63.78 188 MET A N 1
ATOM 1417 C CA . MET A 1 188 ? 0.800 -9.304 -15.881 1.00 63.78 188 MET A CA 1
ATOM 1418 C C . MET A 1 188 ? 0.809 -9.491 -17.397 1.00 63.78 188 MET A C 1
ATOM 1420 O O . MET A 1 188 ? -0.272 -9.509 -17.996 1.00 63.78 188 MET A O 1
ATOM 14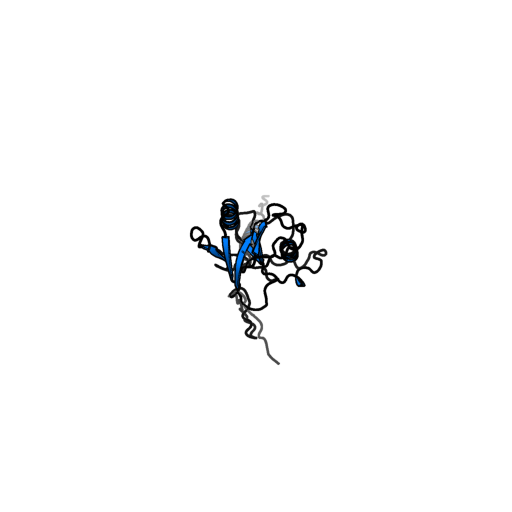24 N N . PRO A 1 189 ? 1.988 -9.695 -18.018 1.00 54.72 189 PRO A N 1
ATOM 1425 C CA . PRO A 1 189 ? 2.049 -10.097 -19.415 1.00 54.72 189 PRO A CA 1
ATOM 1426 C C . PRO A 1 189 ? 1.189 -11.347 -19.584 1.00 54.72 189 PRO A C 1
ATOM 1428 O O . PRO A 1 189 ? 1.250 -12.268 -18.764 1.00 54.72 189 PRO A O 1
ATOM 1431 N N . HIS A 1 190 ? 0.319 -11.341 -20.591 1.00 54.41 190 HIS A N 1
ATOM 1432 C CA . HIS A 1 190 ? -0.635 -12.418 -20.784 1.00 54.41 190 HIS A CA 1
ATOM 1433 C C . HIS A 1 190 ? 0.109 -13.766 -20.843 1.00 54.41 190 HIS A C 1
ATOM 1435 O O . HIS A 1 190 ? 1.014 -13.937 -21.655 1.00 54.41 190 HIS A O 1
ATOM 1441 N N . PRO A 1 191 ? -0.230 -14.739 -19.973 1.00 49.22 191 PRO A N 1
ATOM 1442 C CA . PRO A 1 191 ? 0.400 -16.053 -19.965 1.00 49.22 191 PRO A CA 1
ATOM 1443 C C . PRO A 1 191 ? -0.225 -16.967 -21.025 1.00 49.22 191 PRO A C 1
ATOM 1445 O O . PRO A 1 191 ? -0.301 -18.188 -20.848 1.00 49.22 191 PRO A O 1
ATOM 1448 N N . ASP A 1 192 ? -0.705 -16.422 -22.145 1.00 50.41 192 ASP A N 1
ATOM 1449 C CA . ASP A 1 192 ? -0.621 -17.221 -23.351 1.00 50.41 192 ASP A CA 1
ATOM 1450 C C . ASP A 1 192 ? 0.872 -17.383 -23.659 1.00 50.41 192 ASP A C 1
ATOM 1452 O O . ASP A 1 192 ? 1.680 -16.517 -23.372 1.00 50.41 192 ASP A O 1
ATOM 1456 N N . GLN A 1 193 ? 1.301 -18.551 -24.131 1.00 48.81 193 GLN A N 1
ATOM 1457 C CA . GLN A 1 193 ? 2.721 -18.857 -24.373 1.00 48.81 193 GLN A CA 1
ATOM 1458 C C . GLN A 1 193 ? 3.264 -18.079 -25.588 1.00 48.81 193 GLN A C 1
ATOM 1460 O O . GLN A 1 193 ? 3.829 -18.652 -26.521 1.00 48.81 193 GLN A O 1
ATOM 1465 N N . ARG A 1 194 ? 2.997 -16.779 -25.639 1.00 53.75 194 ARG A N 1
ATOM 1466 C CA . ARG A 1 194 ? 3.184 -15.872 -26.751 1.00 53.75 194 ARG A CA 1
ATOM 1467 C C . ARG A 1 194 ? 3.924 -14.673 -26.192 1.00 53.75 194 ARG A C 1
ATOM 1469 O O . ARG A 1 194 ? 3.442 -13.970 -25.320 1.00 53.75 194 ARG A O 1
ATOM 1476 N N . VAL A 1 195 ? 5.138 -14.477 -26.686 1.00 53.97 195 VAL A N 1
ATOM 1477 C CA . VAL A 1 195 ? 5.876 -13.249 -26.421 1.00 53.97 195 VAL A CA 1
ATOM 1478 C C . VAL A 1 195 ? 5.237 -12.174 -27.288 1.00 53.97 195 VAL A C 1
ATOM 1480 O O . VAL A 1 195 ? 5.385 -12.200 -28.512 1.00 53.97 195 VAL A O 1
ATOM 1483 N N . GLU A 1 196 ? 4.493 -11.264 -26.668 1.00 55.88 196 GLU A N 1
ATOM 1484 C CA . GLU A 1 196 ? 4.069 -10.040 -27.333 1.00 55.88 196 GLU A CA 1
ATOM 1485 C C . GLU A 1 196 ? 5.293 -9.134 -27.473 1.00 55.88 196 GLU A C 1
ATOM 1487 O O . GLU A 1 196 ? 5.966 -8.801 -26.498 1.00 55.88 196 GLU A O 1
ATOM 1492 N N . TYR A 1 197 ? 5.636 -8.799 -28.713 1.00 56.34 197 TYR A N 1
ATOM 1493 C CA . TYR A 1 197 ? 6.703 -7.859 -29.016 1.00 56.34 197 TYR A CA 1
ATOM 1494 C C . TYR A 1 197 ? 6.073 -6.597 -29.599 1.00 56.34 197 TYR A C 1
ATOM 1496 O O . TYR A 1 197 ? 5.371 -6.645 -30.609 1.00 56.34 197 TYR A O 1
ATOM 1504 N N . GLU A 1 198 ? 6.349 -5.450 -28.988 1.00 47.72 198 GLU A N 1
ATOM 1505 C CA . GLU A 1 198 ? 6.058 -4.155 -29.594 1.00 47.72 198 GLU A CA 1
ATOM 1506 C C . GLU A 1 198 ? 7.344 -3.612 -30.215 1.00 47.72 198 GLU A C 1
ATOM 1508 O O . GLU A 1 198 ? 8.286 -3.215 -29.527 1.00 47.72 198 GLU A O 1
ATOM 1513 N N . LEU A 1 199 ? 7.405 -3.642 -31.549 1.00 60.81 199 LEU A N 1
ATOM 1514 C CA . LEU A 1 199 ? 8.522 -3.080 -32.297 1.00 60.81 199 LEU A CA 1
ATOM 1515 C C . LEU A 1 199 ? 8.300 -1.577 -32.485 1.00 60.81 199 LEU A C 1
ATOM 1517 O O . LEU A 1 199 ? 7.512 -1.150 -33.328 1.00 60.81 199 LEU A O 1
ATOM 1521 N N . TRP A 1 200 ? 9.040 -0.772 -31.730 1.00 45.38 200 TRP A N 1
ATOM 1522 C CA . TRP A 1 200 ? 9.072 0.674 -31.909 1.00 45.38 200 TRP A CA 1
ATOM 1523 C C . TRP A 1 200 ? 10.046 1.036 -33.029 1.00 45.38 200 TRP A C 1
ATOM 1525 O O . TRP A 1 200 ? 11.251 1.134 -32.815 1.00 45.38 200 TRP A O 1
ATOM 1535 N N . THR A 1 201 ? 9.534 1.246 -34.241 1.00 50.19 201 THR A N 1
ATOM 1536 C CA . THR A 1 201 ? 10.318 1.871 -35.312 1.00 50.19 201 THR A CA 1
ATOM 1537 C C . THR A 1 201 ? 10.108 3.379 -35.268 1.00 50.19 201 THR A C 1
ATOM 1539 O O . THR A 1 201 ? 9.018 3.861 -35.586 1.00 50.19 201 THR A O 1
ATOM 1542 N N . ASN A 1 202 ? 11.134 4.138 -34.878 1.00 47.78 202 ASN A N 1
ATOM 1543 C CA . ASN A 1 202 ? 11.140 5.574 -35.142 1.00 47.78 202 ASN A CA 1
ATOM 1544 C C . ASN A 1 202 ? 11.371 5.793 -36.654 1.00 47.78 202 ASN A C 1
ATOM 1546 O O . ASN A 1 202 ? 12.021 4.992 -37.322 1.00 47.78 202 ASN A O 1
ATOM 1550 N N . SER A 1 203 ? 10.824 6.866 -37.218 1.00 53.84 203 SER A N 1
ATOM 1551 C CA . SER A 1 203 ? 10.941 7.183 -38.648 1.00 53.84 203 SER A CA 1
ATOM 1552 C C . SER A 1 203 ? 12.238 7.921 -39.018 1.00 53.84 203 SER A C 1
ATOM 1554 O O . SER A 1 203 ? 12.260 8.610 -40.034 1.00 53.84 203 SER A O 1
ATOM 1556 N N . ASN A 1 204 ? 13.292 7.834 -38.198 1.00 55.56 204 ASN A N 1
ATOM 1557 C CA . ASN A 1 204 ? 14.569 8.517 -38.432 1.00 55.56 204 ASN A CA 1
ATOM 1558 C C . ASN A 1 204 ? 15.755 7.562 -38.662 1.00 55.56 204 ASN A C 1
ATOM 1560 O O . ASN A 1 204 ? 16.867 8.025 -38.908 1.00 55.56 204 ASN A O 1
ATOM 1564 N N . ASP A 1 205 ? 15.526 6.249 -38.646 1.00 48.97 205 ASP A N 1
ATOM 1565 C CA . ASP A 1 205 ? 16.546 5.265 -39.001 1.00 48.97 205 ASP A CA 1
ATOM 1566 C C . ASP A 1 205 ? 16.506 4.980 -40.511 1.00 48.97 205 ASP A C 1
ATOM 1568 O O . ASP A 1 205 ? 15.861 4.044 -40.991 1.00 48.97 205 ASP A O 1
ATOM 1572 N N . GLU A 1 206 ? 17.222 5.788 -41.295 1.00 54.28 206 GLU A N 1
ATOM 1573 C CA . GLU A 1 206 ? 17.646 5.346 -42.624 1.00 54.28 206 GLU A CA 1
ATOM 1574 C C . GLU A 1 206 ? 18.637 4.182 -42.444 1.00 54.28 206 GLU A C 1
ATOM 1576 O O . GLU A 1 206 ? 19.782 4.373 -42.038 1.00 54.28 206 GLU A O 1
ATOM 1581 N N . CYS A 1 207 ? 18.165 2.981 -42.798 1.00 58.34 207 CYS A N 1
ATOM 1582 C CA . CYS A 1 207 ? 18.868 1.690 -42.872 1.00 58.34 207 CYS A CA 1
ATOM 1583 C C . CYS A 1 207 ? 18.923 0.838 -41.586 1.00 58.34 207 CYS A C 1
ATOM 1585 O O . CYS A 1 207 ? 19.985 0.606 -41.013 1.00 58.34 207 CYS A O 1
ATOM 1587 N N . GLY A 1 208 ? 17.788 0.226 -41.227 1.00 41.50 208 GLY A N 1
ATOM 1588 C CA . GLY A 1 208 ? 17.769 -1.026 -40.461 1.00 41.50 208 GLY A CA 1
ATOM 1589 C C . GLY A 1 208 ? 18.121 -2.227 -41.353 1.00 41.50 208 GLY A C 1
ATOM 1590 O O . GLY A 1 208 ? 17.532 -2.425 -42.416 1.00 41.50 208 GLY A O 1
ATOM 1591 N N . PHE A 1 209 ? 19.115 -3.016 -40.947 1.00 46.44 209 PHE A N 1
ATOM 1592 C CA . PHE A 1 209 ? 19.637 -4.158 -41.704 1.00 46.44 209 PHE A CA 1
ATOM 1593 C C . PHE A 1 209 ? 18.626 -5.314 -41.780 1.00 46.44 209 PHE A C 1
ATOM 1595 O O . PHE A 1 209 ? 17.985 -5.673 -40.795 1.00 46.44 209 PHE A O 1
ATOM 1602 N N . VAL A 1 210 ? 18.526 -5.928 -42.961 1.00 38.12 210 VAL A N 1
ATOM 1603 C CA . VAL A 1 210 ? 17.699 -7.108 -43.250 1.00 38.12 210 VAL A CA 1
ATOM 1604 C C . VAL A 1 210 ? 18.174 -8.311 -42.426 1.00 38.12 210 VAL A C 1
ATOM 1606 O O . VAL A 1 210 ? 19.300 -8.777 -42.597 1.00 38.12 210 VAL A O 1
ATOM 1609 N N . VAL A 1 211 ? 17.301 -8.859 -41.577 1.00 38.31 211 VAL A N 1
ATOM 1610 C CA . VAL A 1 211 ? 17.526 -10.156 -40.923 1.00 38.31 211 VAL A CA 1
ATOM 1611 C C . VAL A 1 211 ? 17.253 -11.263 -41.939 1.00 38.31 211 VAL A C 1
ATOM 1613 O O . VAL A 1 211 ? 16.111 -11.511 -42.324 1.00 38.31 211 VAL A O 1
ATOM 1616 N N . MET A 1 212 ? 18.310 -11.935 -42.389 1.00 31.75 212 MET A N 1
ATOM 1617 C CA . MET A 1 212 ? 18.210 -13.148 -43.196 1.00 31.75 212 MET A CA 1
ATOM 1618 C C . MET A 1 212 ? 18.183 -14.359 -42.262 1.00 31.75 212 MET A C 1
ATOM 1620 O O . MET A 1 212 ? 19.191 -14.704 -41.650 1.00 31.75 212 MET A O 1
ATOM 1624 N N . SER A 1 213 ? 17.013 -14.990 -42.153 1.00 33.25 213 SER A N 1
ATOM 1625 C CA . SER A 1 213 ? 16.866 -16.330 -41.582 1.00 33.25 213 SER A CA 1
ATOM 1626 C C . SER A 1 213 ? 17.716 -17.323 -42.385 1.00 33.25 213 SER A C 1
ATOM 1628 O O . SER A 1 213 ? 17.670 -17.345 -43.620 1.00 33.25 213 SER A O 1
ATOM 1630 N N . ARG A 1 214 ? 18.491 -18.139 -41.670 1.00 34.84 214 ARG A N 1
ATOM 1631 C CA . ARG A 1 214 ? 19.027 -19.412 -42.150 1.00 34.84 214 ARG A CA 1
ATOM 1632 C C . ARG A 1 214 ? 18.671 -20.502 -41.160 1.00 34.84 214 ARG A C 1
ATOM 1634 O O . ARG A 1 214 ? 18.703 -20.197 -39.949 1.00 34.84 214 ARG A O 1
#

Radius of gyration: 25.56 Å; Cα contacts (8 Å, |Δi|>4): 361; ch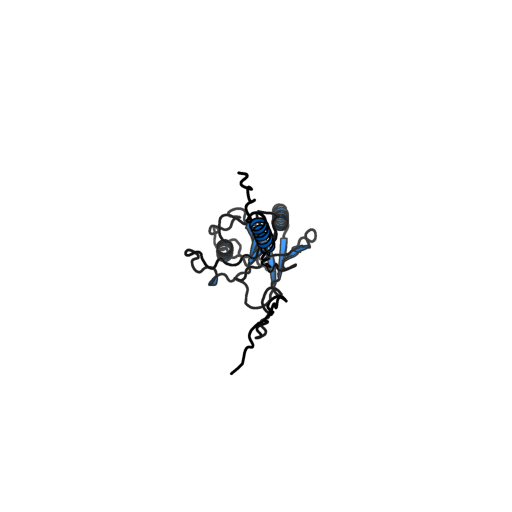ains: 1; bounding box: 71×71×63 Å

InterPro domains:
  IPR003137 PA domain [PF02225] (69-168)
  IPR046450 PA domain superfamily [SSF52025] (61-134)